Protein AF-0000000072936424 (afdb_homodimer)

Solvent-accessible surface area (backbone atoms only — not comparable to full-atom values): 20983 Å² total; per-residue (Å²): 126,86,82,61,65,76,73,77,78,79,68,42,69,94,66,52,40,66,56,62,33,69,70,41,44,49,42,52,53,48,30,51,52,38,51,32,60,72,65,64,57,92,54,43,37,31,31,37,23,37,47,32,62,63,56,39,53,28,53,69,70,30,70,90,44,53,72,49,42,42,63,31,35,32,30,66,57,66,86,73,51,78,55,93,50,39,40,82,34,54,60,92,48,37,77,76,58,61,73,90,52,44,45,62,17,48,30,34,38,38,36,63,73,57,80,47,66,69,54,49,52,27,46,42,52,28,44,63,46,28,30,23,94,88,35,44,47,38,34,51,39,49,66,86,45,43,65,57,39,29,74,68,64,52,23,44,75,49,58,26,39,57,38,47,83,77,65,75,86,66,45,30,29,26,30,51,68,86,82,84,36,58,47,68,38,74,38,84,90,96,126,86,82,60,66,75,73,76,78,78,68,41,70,93,66,51,40,68,58,64,33,68,69,41,44,50,41,52,52,49,30,51,53,39,50,32,59,73,66,64,57,92,54,42,37,30,31,38,23,37,48,31,61,62,56,40,53,27,52,70,69,29,71,88,43,52,71,49,42,41,64,30,35,32,30,67,58,66,87,73,51,77,55,94,50,39,40,83,35,53,60,92,46,36,78,75,58,61,73,91,53,44,44,62,17,48,29,33,38,39,34,62,72,57,81,48,67,70,55,47,52,26,48,43,52,28,45,62,48,29,30,24,94,87,35,44,46,38,36,51,40,49,68,87,45,42,66,58,39,29,72,70,64,52,23,44,75,48,58,26,38,57,40,48,83,77,66,76,86,66,45,30,29,28,30,52,69,86,80,82,36,60,48,67,38,73,37,83,89,98

Secondary structure (DSSP, 8-state):
---PPPP-PPP-GGGT--PPPHHHHHHHHHHHHHHHHHHT-SS-EEEEEET-HHHHHHHHT-GGGTTTEEEEEEES-GGG--STTEEE--TTSTT---GGGTT-EEEEEE--S--SHHHHHHHHHHHHHHEEEEEEEEEEEEGGGHHHHHHHH--EE-SPPPP-TT----EEEEESS---SGGGSPPTT-/---PPPP-PPP-GGGT--PPPHHHHHHHHHHHHHHHHHHT-SS-EEEEEET-HHHHHHHHT-GGGTTTEEEEEEES-GGG--STTEEE--TTSTT---GGGTT-EEEEEE--S--SHHHHHHHHHHHHHHEEEEEEEEEEEEGGGHHHHHHHH--EE-SPPPP-TT----EEEEESS---SGGGSPPTT-

Radius of gyration: 23.72 Å; Cα contacts (8 Å, |Δi|>4): 741; chains: 2; bounding box: 34×68×48 Å

InterPro domains:
  IPR002052 DNA methylase, N-6 adenine-specific, conserved site [PS00092] (108-114)
  IPR019369 Protein-lysine N-methyltransferase Efm5/EEF1AKMT1 [PTHR13200] (8-178)
  IPR041370 Methyltransferase EEF1AKMT1/ZCCHC4 [PF10237] (11-177)

Foldseek 3Di:
DPQFDFDDDDADVVLLGFAFDSVLLVVVVVVQLVVLVVVVDQAAQEEEEESHLRNVVRCVRPVVCRRHHDYAYEDQDVVSQDDPRYDDDDLVCLPPDDPVQFQPGQEYEEEDSDQDLVSVLSVLSNRNRRHHDNHAYHYDHDQVCQVVCCVSHNDHDDDDHTDRPPRDDDDDDDDDDDDDDPSVDDDPVD/DPQFDFDDDDADVVLLGFAFDSVLLVVVVVVQLVVLVVVVDQAAQEEEEESHLRNVVRCVRPVVCRRHHDYAYEDQDVVSQDDPRYDDDDLVCLPPDDPVQFQPGQEYEEEDSDQDLVSVLSVLSNRNRRHHDNHAYHYDHDPVCQVVCCVSHNDHDDDDHTDRPPRDDDDDDDDDDDDDDPSVDDDPVD

Sequence (380 aa):
MTKTKPFSVKEKAEFNQYWYSPNTIETLVGELLSIHQHKNLDEPLRVACLSTPSVYFTVAAAPELSDKLECWLFDFDTHLLQGEKCVKFDYRKPKEIAEDLQHTFDCVVIDPPFITEEVWNNYAEAAKLLVSTDGVFIGSSVRENGDLLWKLLEMTAVPFQPSIPNLVYQYDFFTNYVLEGPFRHINSEVMTKTKPFSVKEKAEFNQYWYSPNTIETLVGELLSIHQHKNLDEPLRVACLSTPSVYFTVAAAPELSDKLECWLFDFDTHLLQGEKCVKFDYRKPKEIAEDLQHTFDCVVIDPPFITEEVWNNYAEAAKLLVSTDGVFIGSSVRENGDLLWKLLEMTAVPFQPSIPNLVYQYDFFTNYVLEGPFRHINSEV

Nearest PDB structures (foldseek):
  3axs-assembly1_A  TM=5.387E-01  e=1.842E-03  Aquifex aeolicus
  7ebx-assembly1_A  TM=5.634E-01  e=7.745E-03  Bombyx mori
  3fpl-assembly1_A  TM=5.041E-01  e=1.394E-02  Clostridium beijerinckii
  3kb8-assembly1_A  TM=4.139E-01  e=2.163E-01  Bacillus anthracis str. 'Ames Ancestor'
  6tm3-assembly1_A  TM=5.321E-01  e=3.356E+00  Methylorubrum extorquens AM1

pLDDT: mean 92.01, std 9.92, range [39.38, 98.88]

Structure (mmCIF, N/CA/C/O backbone):
data_AF-0000000072936424-model_v1
#
loop_
_entity.id
_entity.type
_entity.pdbx_description
1 polymer 'N-6 adenine-specific DNA methyltransferase 2'
#
loop_
_atom_site.group_PDB
_atom_site.id
_atom_site.type_symbol
_atom_site.label_atom_id
_atom_site.label_alt_id
_atom_site.label_comp_id
_atom_site.label_asym_id
_atom_site.label_entity_id
_atom_site.label_seq_id
_atom_site.pdbx_PDB_ins_code
_atom_site.Cartn_x
_atom_site.Cartn_y
_atom_site.Cartn_z
_atom_site.occupancy
_atom_site.B_iso_or_equiv
_atom_site.auth_seq_id
_atom_site.auth_comp_id
_atom_site.auth_asym_id
_atom_site.auth_atom_id
_atom_site.pdbx_PDB_model_num
ATOM 1 N N . MET A 1 1 ? -15.164 21.812 19.547 1 39.38 1 MET A N 1
ATOM 2 C CA . MET A 1 1 ? -14.641 21.328 18.266 1 39.38 1 MET A CA 1
ATOM 3 C C . MET A 1 1 ? -15.094 22.234 17.125 1 39.38 1 MET A C 1
ATOM 5 O O . MET A 1 1 ? -16.281 22.516 16.984 1 39.38 1 MET A O 1
ATOM 9 N N . THR A 1 2 ? -14.125 23.156 16.781 1 44.69 2 THR A N 1
ATOM 10 C CA . THR A 1 2 ? -14.57 24.109 15.773 1 44.69 2 THR A CA 1
ATOM 11 C C . THR A 1 2 ? -15.031 23.391 14.516 1 44.69 2 THR A C 1
ATOM 13 O O . THR A 1 2 ? -14.328 22.516 13.992 1 44.69 2 THR A O 1
ATOM 16 N N . LYS A 1 3 ? -16.328 23.438 14.344 1 56.94 3 LYS A N 1
ATOM 17 C CA . LYS A 1 3 ? -16.984 22.859 13.18 1 56.94 3 LYS A CA 1
ATOM 18 C C . LYS A 1 3 ? -16.484 23.5 11.883 1 56.94 3 LYS A C 1
ATOM 20 O O . LYS A 1 3 ? -16.641 24.719 11.711 1 56.94 3 LYS A O 1
ATOM 25 N N . THR A 1 4 ? -15.414 23.094 11.188 1 59.69 4 THR A N 1
ATOM 26 C CA . THR A 1 4 ? -14.961 23.641 9.914 1 59.69 4 THR A CA 1
ATOM 27 C C . THR A 1 4 ? -15.867 23.188 8.773 1 59.69 4 THR A C 1
ATOM 29 O O . THR A 1 4 ? -16.516 22.141 8.875 1 59.69 4 THR A O 1
ATOM 32 N N . LYS A 1 5 ? -16.016 24.094 7.824 1 61.53 5 LYS A N 1
ATOM 33 C CA . LYS A 1 5 ? -16.812 23.719 6.648 1 61.53 5 LYS A CA 1
ATOM 34 C C . LYS A 1 5 ? -16.188 22.516 5.934 1 61.53 5 LYS A C 1
ATOM 36 O O . LYS A 1 5 ? -14.969 22.422 5.801 1 61.53 5 LYS A O 1
ATOM 41 N N . PRO A 1 6 ? -17.031 21.688 5.477 1 63.59 6 PRO A N 1
ATOM 42 C CA . PRO A 1 6 ? -16.531 20.453 4.844 1 63.59 6 PRO A CA 1
ATOM 43 C C . PRO A 1 6 ? -15.781 20.734 3.539 1 63.59 6 PRO A C 1
ATOM 45 O O . PRO A 1 6 ? -16.156 21.641 2.787 1 63.59 6 PRO A O 1
ATOM 48 N N . PHE A 1 7 ? -14.656 20.078 3.381 1 66.56 7 PHE A N 1
ATOM 49 C CA . PHE A 1 7 ? -13.867 20.078 2.152 1 66.56 7 PHE A CA 1
ATOM 50 C C . PHE A 1 7 ? -14.656 19.453 1.005 1 66.56 7 PHE A C 1
ATOM 52 O O . PHE A 1 7 ? -15.219 18.359 1.146 1 66.56 7 PHE A O 1
ATOM 59 N N . SER A 1 8 ? -14.836 20.203 -0.062 1 69.75 8 SER A N 1
ATOM 60 C CA . SER A 1 8 ? -15.797 19.75 -1.062 1 69.75 8 SER A CA 1
ATOM 61 C C . SER A 1 8 ? -15.125 19.516 -2.41 1 69.75 8 SER A C 1
ATOM 63 O O . SER A 1 8 ? -15.805 19.328 -3.422 1 69.75 8 SER A O 1
ATOM 65 N N . VAL A 1 9 ? -13.883 19.5 -2.502 1 77.5 9 VAL A N 1
ATOM 66 C CA . VAL A 1 9 ? -13.227 19.266 -3.787 1 77.5 9 VAL A CA 1
ATOM 67 C C . VAL A 1 9 ? -13.367 17.812 -4.188 1 77.5 9 VAL A C 1
ATOM 69 O O . VAL A 1 9 ? -13.141 16.906 -3.371 1 77.5 9 VAL A O 1
ATOM 72 N N . LYS A 1 10 ? -13.727 17.531 -5.438 1 81 10 LYS A N 1
ATOM 73 C CA . LYS A 1 10 ? -13.914 16.172 -5.938 1 81 10 LYS A CA 1
ATOM 74 C C . LYS A 1 10 ? -12.578 15.43 -6.02 1 81 10 LYS A C 1
ATOM 76 O O . LYS A 1 10 ? -11.578 15.992 -6.461 1 81 10 LYS A O 1
ATOM 81 N N . GLU A 1 11 ? -12.672 14.258 -5.668 1 83.19 11 GLU A N 1
ATOM 82 C CA . GLU A 1 11 ? -11.508 13.383 -5.789 1 83.19 11 GLU A CA 1
ATOM 83 C C . GLU A 1 11 ? -11.203 13.07 -7.25 1 83.19 11 GLU A C 1
ATOM 85 O O . GLU A 1 11 ? -12.109 13.008 -8.078 1 83.19 11 GLU A O 1
ATOM 90 N N . LYS A 1 12 ? -9.914 12.992 -7.598 1 78.44 12 LYS A N 1
ATOM 91 C CA . LYS A 1 12 ? -9.445 12.578 -8.922 1 78.44 12 LYS A CA 1
ATOM 92 C C . LYS A 1 12 ? -8.617 11.297 -8.836 1 78.44 12 LYS A C 1
ATOM 94 O O . LYS A 1 12 ? -7.414 11.344 -8.586 1 78.44 12 LYS A O 1
ATOM 99 N N . ALA A 1 13 ? -9.234 10.164 -9.18 1 71.12 13 ALA A N 1
ATOM 100 C CA . ALA A 1 13 ? -8.609 8.844 -9.07 1 71.12 13 ALA A CA 1
ATOM 101 C C . ALA A 1 13 ? -7.348 8.773 -9.922 1 71.12 13 ALA A C 1
ATOM 103 O O . ALA A 1 13 ? -6.379 8.102 -9.555 1 71.12 13 ALA A O 1
ATOM 104 N N . GLU A 1 14 ? -7.371 9.523 -11.055 1 70.88 14 GLU A N 1
ATOM 105 C CA . GLU A 1 14 ? -6.227 9.523 -11.961 1 70.88 14 GLU A CA 1
ATOM 106 C C . GLU A 1 14 ? -4.973 10.047 -11.266 1 70.88 14 GLU A C 1
ATOM 108 O O . GLU A 1 14 ? -3.854 9.711 -11.656 1 70.88 14 GLU A O 1
ATOM 113 N N . PHE A 1 15 ? -5.211 10.844 -10.203 1 72.12 15 PHE A N 1
ATOM 114 C CA . PHE A 1 15 ? -4.098 11.406 -9.453 1 72.12 15 PHE A CA 1
ATOM 115 C C . PHE A 1 15 ? -3.941 10.719 -8.102 1 72.12 15 PHE A C 1
ATOM 117 O O . PHE A 1 15 ? -3.221 11.211 -7.23 1 72.12 15 PHE A O 1
ATOM 124 N N . ASN A 1 16 ? -4.711 9.555 -7.957 1 73 16 ASN A N 1
ATOM 125 C CA . ASN A 1 16 ? -4.742 8.883 -6.66 1 73 16 ASN A CA 1
ATOM 126 C C . ASN A 1 16 ? -5.145 9.836 -5.543 1 73 16 ASN A C 1
ATOM 128 O O . ASN A 1 16 ? -4.504 9.875 -4.488 1 73 16 ASN A O 1
ATOM 132 N N . GLN A 1 17 ? -6.09 10.664 -5.926 1 77.62 17 GLN A N 1
ATOM 133 C CA . GLN A 1 17 ? -6.613 11.617 -4.953 1 77.62 17 GLN A CA 1
ATOM 134 C C . GLN A 1 17 ? -7.816 11.047 -4.211 1 77.62 17 GLN A C 1
ATOM 136 O O . GLN A 1 17 ? -8.844 10.75 -4.82 1 77.62 17 GLN A O 1
ATOM 141 N N . TYR A 1 18 ? -7.531 10.812 -2.9 1 83.62 18 TYR A N 1
ATOM 142 C CA . TYR A 1 18 ? -8.562 10.367 -1.972 1 83.62 18 TYR A CA 1
ATOM 143 C C . TYR A 1 18 ? -8.539 11.188 -0.689 1 83.62 18 TYR A C 1
ATOM 145 O O . TYR A 1 18 ? -7.469 11.453 -0.135 1 83.62 18 TYR A O 1
ATOM 153 N N . TRP A 1 19 ? -9.68 11.586 -0.269 1 88.75 19 TRP A N 1
ATOM 154 C CA . TRP A 1 19 ? -9.703 12.523 0.843 1 88.75 19 TRP A CA 1
ATOM 155 C C . TRP A 1 19 ? -10.008 11.812 2.156 1 88.75 19 TRP A C 1
ATOM 157 O O . TRP A 1 19 ? -10.742 10.82 2.176 1 88.75 19 TRP A O 1
ATOM 167 N N . TYR A 1 20 ? -9.5 12.461 3.148 1 93.06 20 TYR A N 1
ATOM 168 C CA . TYR A 1 20 ? -9.867 12.07 4.504 1 93.06 20 TYR A CA 1
ATOM 169 C C . TYR A 1 20 ? -11.344 12.344 4.766 1 93.06 20 TYR A C 1
ATOM 171 O O . TYR A 1 20 ? -11.938 13.234 4.152 1 93.06 20 TYR A O 1
ATOM 179 N N . SER A 1 21 ? -11.898 11.594 5.656 1 91.81 21 SER A N 1
ATOM 180 C CA . SER A 1 21 ? -13.242 11.906 6.125 1 91.81 21 SER A CA 1
ATOM 181 C C . SER A 1 21 ? -13.273 13.25 6.844 1 91.81 21 SER A C 1
ATOM 183 O O . SER A 1 21 ? -12.25 13.727 7.324 1 91.81 21 SER A O 1
ATOM 185 N N . PRO A 1 22 ? -14.5 13.836 6.969 1 92.31 22 PRO A N 1
ATOM 186 C CA . PRO A 1 22 ? -14.617 15.086 7.723 1 92.31 22 PRO A CA 1
ATOM 187 C C . PRO A 1 22 ? -14.117 14.969 9.156 1 92.31 22 PRO A C 1
ATOM 189 O O . PRO A 1 22 ? -13.414 15.859 9.648 1 92.31 22 PRO A O 1
ATOM 192 N N . ASN A 1 23 ? -14.469 13.906 9.789 1 94.31 23 ASN A N 1
ATOM 193 C CA . ASN A 1 23 ? -14.016 13.688 11.156 1 94.31 23 ASN A CA 1
ATOM 194 C C . ASN A 1 23 ? -12.492 13.602 11.227 1 94.31 23 ASN A C 1
ATOM 196 O O . ASN A 1 23 ? -11.875 14.133 12.156 1 94.31 23 ASN A O 1
ATOM 200 N N . THR A 1 24 ? -11.852 12.891 10.297 1 96.25 24 THR A N 1
ATOM 201 C CA . THR A 1 24 ? -10.398 12.781 10.258 1 96.25 24 THR A CA 1
ATOM 202 C C . THR A 1 24 ? -9.758 14.148 10.047 1 96.25 24 THR A C 1
ATOM 204 O O . THR A 1 24 ? -8.773 14.484 10.711 1 96.25 24 THR A O 1
ATOM 207 N N . ILE A 1 25 ? -10.352 14.945 9.188 1 96 25 ILE A N 1
ATOM 208 C CA . ILE A 1 25 ? -9.82 16.281 8.914 1 96 25 ILE A CA 1
ATOM 209 C C . ILE A 1 25 ? -9.914 17.141 10.18 1 96 25 ILE A C 1
ATOM 211 O O . ILE A 1 25 ? -8.945 17.797 10.562 1 96 25 ILE A O 1
ATOM 215 N N . GLU A 1 26 ? -11.031 17.094 10.773 1 94.75 26 GLU A N 1
ATOM 216 C CA . GLU A 1 26 ? -11.25 17.875 11.992 1 94.75 26 GLU A CA 1
ATOM 217 C C . GLU A 1 26 ? -10.258 17.469 13.086 1 94.75 26 GLU A C 1
ATOM 219 O O . GLU A 1 26 ? -9.734 18.328 13.797 1 94.75 26 GLU A O 1
ATOM 224 N N . THR A 1 27 ? -10.086 16.219 13.203 1 97.25 27 THR A N 1
ATOM 225 C CA . THR A 1 27 ? -9.156 15.727 14.219 1 97.25 27 THR A CA 1
ATOM 226 C C . THR A 1 27 ? -7.73 16.172 13.914 1 97.25 27 THR A C 1
ATOM 228 O O . THR A 1 27 ? -6.988 16.547 14.82 1 97.25 27 THR A O 1
ATOM 231 N N . LEU A 1 28 ? -7.344 16.078 12.672 1 97.75 28 LEU A N 1
ATOM 232 C CA . LEU A 1 28 ? -6.016 16.516 12.258 1 97.75 28 LEU A CA 1
ATOM 233 C C . LEU A 1 28 ? -5.82 18 12.539 1 97.75 28 LEU A C 1
ATOM 235 O O . LEU A 1 28 ? -4.773 18.406 13.047 1 97.75 28 LEU A O 1
ATOM 239 N N . VAL A 1 29 ? -6.797 18.828 12.234 1 97.25 29 VAL A N 1
ATOM 240 C CA . VAL A 1 29 ? -6.746 20.25 12.523 1 97.25 29 VAL A CA 1
ATOM 241 C C . VAL A 1 29 ? -6.637 20.469 14.031 1 97.25 29 VAL A C 1
ATOM 243 O O . VAL A 1 29 ? -5.852 21.297 14.492 1 97.25 29 VAL A O 1
ATOM 246 N N . GLY A 1 30 ? -7.434 19.719 14.789 1 97.62 30 GLY A N 1
ATOM 247 C CA . GLY A 1 30 ? -7.324 19.766 16.234 1 97.62 30 GLY A CA 1
ATOM 248 C C . GLY A 1 30 ? -5.93 19.453 16.734 1 97.62 30 GLY A C 1
ATOM 249 O O . GLY A 1 30 ? -5.449 20.047 17.703 1 97.62 30 GLY A O 1
ATOM 250 N N . GLU A 1 31 ? -5.277 18.5 16.125 1 98.56 31 GLU A N 1
ATOM 251 C CA . GLU A 1 31 ? -3.918 18.125 16.5 1 98.56 31 GLU A CA 1
ATOM 252 C C . GLU A 1 31 ? -2.939 19.266 16.234 1 98.56 31 GLU A C 1
ATOM 254 O O . GLU A 1 31 ? -2.047 19.531 17.031 1 98.56 31 GLU A O 1
ATOM 259 N N . LEU A 1 32 ? -3.111 19.953 15.133 1 98.44 32 LEU A N 1
ATOM 260 C CA . LEU A 1 32 ? -2.275 21.109 14.805 1 98.44 32 LEU A CA 1
ATOM 261 C C . LEU A 1 32 ? -2.449 22.219 15.836 1 98.44 32 LEU A C 1
ATOM 263 O O . LEU A 1 32 ? -1.472 22.844 16.25 1 98.44 32 LEU A O 1
ATOM 267 N N . LEU A 1 33 ? -3.66 22.438 16.219 1 97.94 33 LEU A N 1
ATOM 268 C CA . LEU A 1 33 ? -3.928 23.438 17.25 1 97.94 33 LEU A CA 1
ATOM 269 C C . LEU A 1 33 ? -3.254 23.062 18.562 1 97.94 33 LEU A C 1
ATOM 271 O O . LEU A 1 33 ? -2.746 23.922 19.266 1 97.94 33 LEU A O 1
ATOM 275 N N . SER A 1 34 ? -3.301 21.812 18.859 1 98 34 SER A N 1
ATOM 276 C CA . SER A 1 34 ? -2.623 21.328 20.062 1 98 34 SER A CA 1
ATOM 277 C C . SER A 1 34 ? -1.122 21.594 20 1 98 34 SER A C 1
ATOM 279 O O . SER A 1 34 ? -0.508 21.984 20.984 1 98 34 SER A O 1
ATOM 281 N N . ILE A 1 35 ? -0.533 21.344 18.859 1 98.06 35 ILE A N 1
ATOM 282 C CA . ILE A 1 35 ? 0.89 21.594 18.656 1 98.06 35 ILE A CA 1
ATOM 283 C C . ILE A 1 35 ? 1.182 23.078 18.875 1 98.06 35 ILE A C 1
ATOM 285 O O . ILE A 1 35 ? 2.15 23.438 19.547 1 98.06 35 ILE A O 1
ATOM 289 N N . HIS A 1 36 ? 0.351 23.938 18.281 1 97.94 36 HIS A N 1
ATOM 290 C CA . HIS A 1 36 ? 0.495 25.375 18.469 1 97.94 36 HIS A CA 1
ATOM 291 C C . HIS A 1 36 ? 0.52 25.734 19.953 1 97.94 36 HIS A C 1
ATOM 293 O O . HIS A 1 36 ? 1.363 26.531 20.391 1 97.94 36 HIS A O 1
ATOM 299 N N . GLN A 1 37 ? -0.404 25.203 20.688 1 96.5 37 GLN A N 1
ATOM 300 C CA . GLN A 1 37 ? -0.538 25.5 22.109 1 96.5 37 GLN A CA 1
ATOM 301 C C . GLN A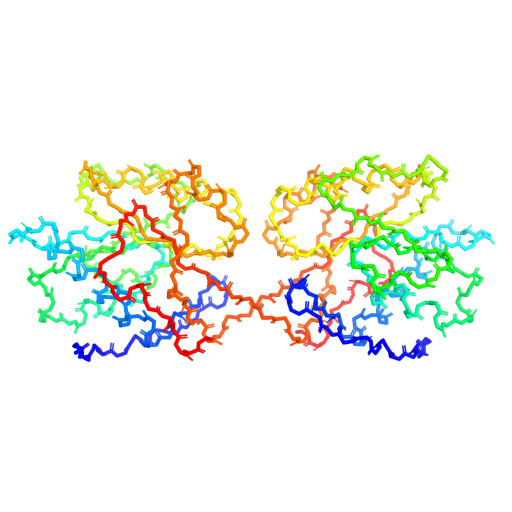 1 37 ? 0.686 25.016 22.891 1 96.5 37 GLN A C 1
ATOM 303 O O . GLN A 1 37 ? 1.222 25.75 2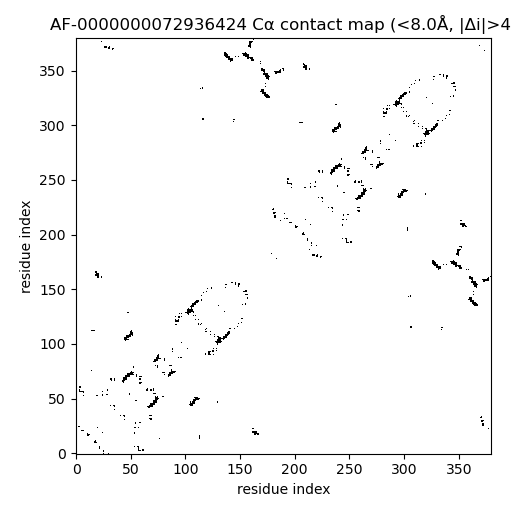3.719 1 96.5 37 GLN A O 1
ATOM 308 N N . HIS A 1 38 ? 1.092 23.859 22.562 1 95.69 38 HIS A N 1
ATOM 309 C CA . HIS A 1 38 ? 2.191 23.266 23.312 1 95.69 38 HIS A CA 1
ATOM 310 C C . HIS A 1 38 ? 3.508 23.984 23.031 1 95.69 38 HIS A C 1
ATOM 312 O O . HIS A 1 38 ? 4.379 24.062 23.891 1 95.69 38 HIS A O 1
ATOM 318 N N . LYS A 1 39 ? 3.66 24.438 21.844 1 94.75 39 LYS A N 1
ATOM 319 C CA . LYS A 1 39 ? 4.867 25.172 21.484 1 94.75 39 LYS A CA 1
ATOM 320 C C . LYS A 1 39 ? 4.824 26.594 22.031 1 94.75 39 LYS A C 1
ATOM 322 O O . LYS A 1 39 ? 5.836 27.297 22.016 1 94.75 39 LYS A O 1
ATOM 327 N N . ASN A 1 40 ? 3.736 27.016 22.562 1 93.81 40 ASN A N 1
ATOM 328 C CA . ASN A 1 40 ? 3.545 28.344 23.125 1 93.81 40 ASN A CA 1
ATOM 329 C C . ASN A 1 40 ? 3.979 29.438 22.156 1 93.81 40 ASN A C 1
ATOM 331 O O . ASN A 1 40 ? 4.797 30.297 22.5 1 93.81 40 ASN A O 1
ATOM 335 N N . LEU A 1 41 ? 3.4 29.375 20.953 1 93 41 LEU A N 1
ATOM 336 C CA . LEU A 1 41 ? 3.768 30.312 19.906 1 93 41 LEU A CA 1
ATOM 337 C C . LEU A 1 41 ? 2.941 31.594 20.016 1 93 41 LEU A C 1
ATOM 339 O O . LEU A 1 41 ? 1.747 31.547 20.312 1 93 41 LEU A O 1
ATOM 343 N N . ASP A 1 42 ? 3.541 32.688 19.766 1 94.56 42 ASP A N 1
ATOM 344 C CA . ASP A 1 42 ? 2.844 33.969 19.703 1 94.56 42 ASP A CA 1
ATOM 345 C C . ASP A 1 42 ? 2.275 34.219 18.297 1 94.56 42 ASP A C 1
ATOM 347 O O . ASP A 1 42 ? 1.346 35 18.125 1 94.56 42 ASP A O 1
ATOM 351 N N . GLU A 1 43 ? 2.85 33.531 17.375 1 96.62 43 GLU A N 1
ATOM 352 C CA . GLU A 1 43 ? 2.432 33.625 15.984 1 96.62 43 GLU A CA 1
ATOM 353 C C . GLU A 1 43 ? 1.754 32.312 15.539 1 96.62 43 GLU A C 1
ATOM 355 O O . GLU A 1 43 ? 1.822 31.312 16.234 1 96.62 43 GLU A O 1
ATOM 360 N N . PRO A 1 44 ? 1.062 32.406 14.492 1 98.19 44 PRO A N 1
ATOM 361 C CA . PRO A 1 44 ? 0.442 31.188 13.992 1 98.19 44 PRO A CA 1
ATOM 362 C C . PRO A 1 44 ? 1.46 30.078 13.727 1 98.19 44 PRO A C 1
ATOM 364 O O . PRO A 1 44 ? 2.596 30.359 13.336 1 98.19 44 PRO A O 1
ATOM 367 N N . LEU A 1 45 ? 1.035 28.859 14.039 1 98.56 45 LEU A N 1
ATOM 368 C CA . LEU A 1 45 ? 1.814 27.703 13.609 1 98.56 45 LEU A CA 1
ATOM 369 C C . LEU A 1 45 ? 1.915 27.656 12.094 1 98.56 45 LEU A C 1
ATOM 371 O O . LEU A 1 45 ? 0.896 27.609 11.398 1 98.56 45 LEU A O 1
ATOM 375 N N . ARG A 1 46 ? 3.102 27.719 11.586 1 98.56 46 ARG A N 1
ATOM 376 C CA . ARG A 1 46 ? 3.299 27.641 10.141 1 98.56 46 ARG A CA 1
ATOM 377 C C . ARG A 1 46 ? 3.381 26.188 9.672 1 98.56 46 ARG A C 1
ATOM 379 O O . ARG A 1 46 ? 4.312 25.469 10.039 1 98.56 46 ARG A O 1
ATOM 386 N N . VAL A 1 47 ? 2.373 25.766 8.828 1 98.88 47 VAL A N 1
ATOM 387 C CA . VAL A 1 47 ? 2.209 24.359 8.469 1 98.88 47 VAL A CA 1
ATOM 388 C C . VAL A 1 47 ? 2.398 24.188 6.961 1 98.88 47 VAL A C 1
ATOM 390 O O . VAL A 1 47 ? 1.729 24.844 6.168 1 98.88 47 VAL A O 1
ATOM 393 N N . ALA A 1 48 ? 3.34 23.312 6.566 1 98.88 48 ALA A N 1
ATOM 394 C CA . ALA A 1 48 ? 3.443 22.891 5.176 1 98.88 48 ALA A CA 1
ATOM 395 C C . ALA A 1 48 ? 2.615 21.641 4.926 1 98.88 48 ALA A C 1
ATOM 397 O O . ALA A 1 48 ? 2.9 20.578 5.488 1 98.88 48 ALA A O 1
ATOM 398 N N . CYS A 1 49 ? 1.601 21.734 4.113 1 98.44 49 CYS A N 1
ATOM 399 C CA . CYS A 1 49 ? 0.771 20.609 3.707 1 98.44 49 CYS A CA 1
ATOM 400 C C . CYS A 1 49 ? 1.284 20 2.41 1 98.44 49 CYS A C 1
ATOM 402 O O . CYS A 1 49 ? 0.905 20.422 1.32 1 98.44 49 CYS A O 1
ATOM 404 N N . LEU A 1 50 ? 2.055 18.922 2.535 1 98.44 50 LEU A N 1
ATOM 405 C CA . LEU A 1 50 ? 2.549 18.203 1.366 1 98.44 50 LEU A CA 1
ATOM 406 C C . LEU A 1 50 ? 1.517 17.188 0.874 1 98.44 50 LEU A C 1
ATOM 408 O O . LEU A 1 50 ? 1.291 16.156 1.517 1 98.44 50 LEU A O 1
ATOM 412 N N . SER A 1 51 ? 0.896 17.5 -0.209 1 96.38 51 SER A N 1
ATOM 413 C CA . SER A 1 51 ? -0.117 16.656 -0.823 1 96.38 51 SER A CA 1
ATOM 414 C C . SER A 1 51 ? -1.273 16.391 0.136 1 96.38 51 SER A C 1
ATOM 416 O O . SER A 1 51 ? -1.773 15.266 0.221 1 96.38 51 SER A O 1
ATOM 418 N N . THR A 1 52 ? -1.609 17.375 0.857 1 95.19 52 THR A N 1
ATOM 419 C CA . THR A 1 52 ? -2.713 17.297 1.808 1 95.19 52 THR A CA 1
ATOM 420 C C . THR A 1 52 ? -3.684 18.469 1.604 1 95.19 52 THR A C 1
ATOM 422 O O . THR A 1 52 ? -3.92 19.25 2.523 1 95.19 52 THR A O 1
ATOM 425 N N . PRO A 1 53 ? -4.301 18.484 0.505 1 94.44 53 PRO A N 1
ATOM 426 C CA . PRO A 1 53 ? -5.156 19.641 0.208 1 94.44 53 PRO A CA 1
ATOM 427 C C . PRO A 1 53 ? -6.367 19.734 1.133 1 94.44 53 PRO A C 1
ATOM 429 O O . PRO A 1 53 ? -6.855 20.828 1.415 1 94.44 53 PRO A O 1
ATOM 432 N N . SER A 1 54 ? -6.875 18.625 1.61 1 91.5 54 SER A N 1
ATOM 433 C CA . SER A 1 54 ? -8.062 18.625 2.459 1 91.5 54 SER A CA 1
ATOM 434 C C . SER A 1 54 ? -7.836 19.469 3.717 1 91.5 54 SER A C 1
ATOM 436 O O . SER A 1 54 ? -8.711 20.234 4.121 1 91.5 54 SER A O 1
ATOM 438 N N . VAL A 1 55 ? -6.676 19.375 4.277 1 93.44 55 VAL A N 1
ATOM 439 C CA . VAL A 1 55 ? -6.34 20.125 5.48 1 93.44 55 VAL A CA 1
ATOM 440 C C . VAL A 1 55 ? -6.168 21.609 5.133 1 93.44 55 VAL A C 1
ATOM 442 O O . VAL A 1 55 ? -6.711 22.484 5.812 1 93.44 55 VAL A O 1
ATOM 445 N N . TYR A 1 56 ? -5.445 21.906 4.113 1 95.06 56 TYR A N 1
ATOM 446 C CA . TYR A 1 56 ? -5.203 23.281 3.689 1 95.06 56 TYR A CA 1
ATOM 447 C C . TYR A 1 56 ? -6.52 24.016 3.463 1 95.06 56 TYR A C 1
ATOM 449 O O . TYR A 1 56 ? -6.738 25.094 4.02 1 95.06 56 TYR A O 1
ATOM 457 N N . PHE A 1 57 ? -7.395 23.422 2.727 1 92 57 PHE A N 1
ATOM 458 C CA . PHE A 1 57 ? -8.625 24.094 2.342 1 92 57 PHE A CA 1
ATOM 459 C C . PHE A 1 57 ? -9.555 24.25 3.541 1 92 57 PHE A C 1
ATOM 461 O O . PHE A 1 57 ? -10.281 25.234 3.641 1 92 57 PHE A O 1
ATOM 468 N N . THR A 1 58 ? -9.508 23.281 4.387 1 91.62 58 THR A N 1
ATOM 469 C CA . THR A 1 58 ? -10.328 23.391 5.586 1 91.62 58 THR A CA 1
ATOM 470 C C . THR A 1 58 ? -9.883 24.547 6.457 1 91.62 58 THR A C 1
ATOM 472 O O . THR A 1 58 ? -10.703 25.344 6.922 1 91.62 58 THR A O 1
ATOM 475 N N . VAL A 1 59 ? -8.625 24.75 6.645 1 93.62 59 VAL A N 1
ATOM 476 C CA . VAL A 1 59 ? -8.086 25.844 7.457 1 93.62 59 VAL A CA 1
ATOM 477 C C . VAL A 1 59 ? -8.297 27.172 6.746 1 93.62 59 VAL A C 1
ATOM 479 O O . VAL A 1 59 ? -8.664 28.172 7.371 1 93.62 59 VAL A O 1
ATOM 482 N N . ALA A 1 60 ? -8.086 27.156 5.438 1 91 60 ALA A N 1
ATOM 483 C CA . ALA A 1 60 ? -8.266 28.375 4.648 1 91 60 ALA A CA 1
ATOM 484 C C . ALA A 1 60 ? -9.711 28.875 4.707 1 91 60 ALA A C 1
ATOM 486 O O . ALA A 1 60 ? -9.969 30.078 4.664 1 91 60 ALA A O 1
ATOM 487 N N . ALA A 1 61 ? -10.586 27.984 4.867 1 89.5 61 ALA A N 1
ATOM 488 C CA . ALA A 1 61 ? -12.008 28.312 4.883 1 89.5 61 ALA A CA 1
ATOM 489 C C . ALA A 1 61 ? -12.461 28.703 6.285 1 89.5 61 ALA A C 1
ATOM 491 O O . ALA A 1 61 ? -13.617 29.094 6.484 1 89.5 61 ALA A O 1
ATOM 492 N N . ALA A 1 62 ? -11.602 28.672 7.227 1 91.38 62 ALA A N 1
ATOM 493 C CA . ALA A 1 62 ? -11.922 28.984 8.617 1 91.38 62 ALA A CA 1
ATOM 494 C C . ALA A 1 62 ? -11.109 30.172 9.125 1 91.38 62 ALA A C 1
ATOM 496 O O . ALA A 1 62 ? -10.141 30 9.867 1 91.38 62 ALA A O 1
ATOM 497 N N . PRO A 1 63 ? -11.57 31.328 8.906 1 90.19 63 PRO A N 1
ATOM 498 C CA . PRO A 1 63 ? -10.828 32.531 9.289 1 90.19 63 PRO A CA 1
ATOM 499 C C . PRO A 1 63 ? -10.562 32.594 10.797 1 90.19 63 PRO A C 1
ATOM 501 O O . PRO A 1 63 ? -9.57 33.188 11.219 1 90.19 63 PRO A O 1
ATOM 504 N N . GLU A 1 64 ? -11.398 31.984 11.555 1 92.81 64 GLU A N 1
ATOM 505 C CA . GLU A 1 64 ? -11.242 32 13 1 92.81 64 GLU A CA 1
ATOM 506 C C . GLU A 1 64 ? -9.969 31.266 13.422 1 92.81 64 GLU A C 1
ATOM 508 O O . GLU A 1 64 ? -9.5 31.422 14.555 1 92.81 64 GLU A O 1
ATOM 513 N N . LEU A 1 65 ? -9.422 30.5 12.516 1 95.12 65 LEU A N 1
ATOM 514 C CA . LEU A 1 65 ? -8.203 29.75 12.812 1 95.12 65 LEU A CA 1
ATOM 515 C C . LEU A 1 65 ? -6.965 30.516 12.359 1 95.12 65 LEU A C 1
ATOM 517 O O . LEU A 1 65 ? -5.84 30.094 12.648 1 95.12 65 LEU A O 1
ATOM 521 N N . SER 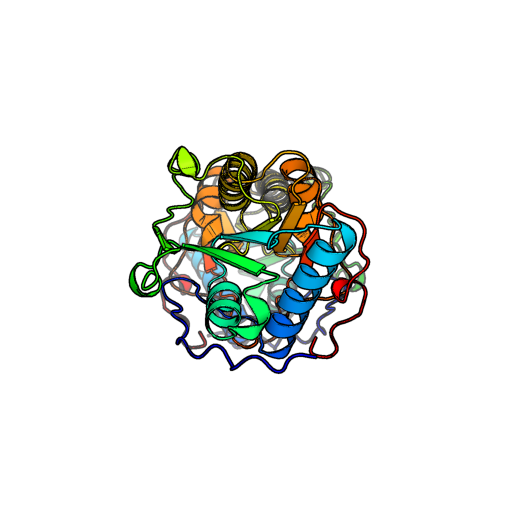A 1 66 ? -7.117 31.641 11.758 1 93.12 66 SER A N 1
ATOM 522 C CA . SER A 1 66 ? -6.031 32.344 11.07 1 93.12 66 SER A CA 1
ATOM 523 C C . SER A 1 66 ? -4.996 32.844 12.062 1 93.12 66 SER A C 1
ATOM 525 O O . SER A 1 66 ? -3.834 33.062 11.711 1 93.12 66 SER A O 1
ATOM 527 N N . ASP A 1 67 ? -5.418 33.094 13.289 1 95.81 67 ASP A N 1
ATOM 528 C CA . ASP A 1 67 ? -4.48 33.594 14.297 1 95.81 67 ASP A CA 1
ATOM 529 C C . ASP A 1 67 ? -3.686 32.438 14.914 1 95.81 67 ASP A C 1
ATOM 531 O O . ASP A 1 67 ? -2.697 32.656 15.617 1 95.81 67 ASP A O 1
ATOM 535 N N . LYS A 1 68 ? -4.031 31.266 14.578 1 97.62 68 LYS A N 1
ATOM 536 C CA . LYS A 1 68 ? -3.389 30.125 15.211 1 97.62 68 LYS A CA 1
ATOM 537 C C . LYS A 1 68 ? -2.664 29.266 14.172 1 97.62 68 LYS A C 1
ATOM 539 O O . LYS A 1 68 ? -1.656 28.625 14.484 1 97.62 68 LYS A O 1
ATOM 544 N N . LEU A 1 69 ? -3.207 29.234 13 1 98.31 69 LEU A N 1
ATOM 545 C CA . LEU A 1 69 ? -2.648 28.375 11.961 1 98.31 69 LEU A CA 1
ATOM 546 C C . LEU A 1 69 ? -2.408 29.156 10.672 1 98.31 69 LEU A C 1
ATOM 548 O O . LEU A 1 69 ? -3.25 29.969 10.266 1 98.31 69 LEU A O 1
ATOM 552 N N . GLU A 1 70 ? -1.294 28.969 10.062 1 97.94 70 GLU A N 1
ATOM 553 C CA . GLU A 1 70 ? -0.968 29.391 8.711 1 97.94 70 GLU A CA 1
ATOM 554 C C . GLU A 1 70 ? -0.514 28.219 7.852 1 97.94 70 GLU A C 1
ATOM 556 O O . GLU A 1 70 ? 0.619 27.75 7.984 1 97.94 70 GLU A O 1
ATOM 561 N N . CYS A 1 71 ? -1.374 27.828 6.914 1 97.69 71 CYS A N 1
ATOM 562 C CA . CYS A 1 71 ? -1.081 26.625 6.125 1 97.69 71 CYS A CA 1
ATOM 563 C C . CYS A 1 71 ? -0.661 27 4.707 1 97.69 71 CYS A C 1
ATOM 565 O O . CYS A 1 71 ? -1.21 27.938 4.121 1 97.69 71 CYS A O 1
ATOM 567 N N . TRP A 1 72 ? 0.34 26.312 4.227 1 98.31 72 TRP A N 1
ATOM 568 C CA . TRP A 1 72 ? 0.77 26.344 2.834 1 98.31 72 TRP A CA 1
ATOM 569 C C . TRP A 1 72 ? 0.53 25 2.158 1 98.31 72 TRP A C 1
ATOM 571 O O . TRP A 1 72 ? 0.787 23.953 2.748 1 98.31 72 TRP A O 1
ATOM 581 N N . LEU A 1 73 ? -0.015 25.031 0.924 1 97.88 73 LEU A N 1
ATOM 582 C CA . LEU A 1 73 ? -0.253 23.797 0.183 1 97.88 73 LEU A CA 1
ATOM 583 C C . LEU A 1 73 ? 0.837 23.562 -0.859 1 97.88 73 LEU A C 1
ATOM 585 O O . LEU A 1 73 ? 1.126 24.453 -1.664 1 97.88 73 LEU A O 1
ATOM 589 N N . PHE A 1 74 ? 1.478 22.438 -0.856 1 98.19 74 PHE A N 1
ATOM 590 C CA . PHE A 1 74 ? 2.387 21.938 -1.882 1 98.19 74 PHE A CA 1
ATOM 591 C C . PHE A 1 74 ? 1.776 20.75 -2.611 1 98.19 74 PHE A C 1
ATOM 593 O O . PHE A 1 74 ? 1.611 19.672 -2.027 1 98.19 74 PHE A O 1
ATOM 600 N N . ASP A 1 75 ? 1.413 20.938 -3.824 1 96.44 75 ASP A N 1
ATOM 601 C CA . ASP A 1 75 ? 0.715 19.875 -4.535 1 96.44 75 ASP A CA 1
ATOM 602 C C . ASP A 1 75 ? 1.075 19.875 -6.02 1 96.44 75 ASP A C 1
ATOM 604 O O . ASP A 1 75 ? 1.502 20.891 -6.559 1 96.44 75 ASP A O 1
ATOM 608 N N . PHE A 1 76 ? 0.967 18.688 -6.566 1 94.5 76 PHE A N 1
ATOM 609 C CA . PHE A 1 76 ? 1.273 18.531 -7.98 1 94.5 76 PHE A CA 1
ATOM 610 C C . PHE A 1 76 ? 0.12 19.031 -8.844 1 94.5 76 PHE A C 1
ATOM 612 O O . PHE A 1 76 ? 0.337 19.547 -9.938 1 94.5 76 PHE A O 1
ATOM 619 N N . ASP A 1 77 ? -1.119 18.828 -8.414 1 91.19 77 ASP A N 1
ATOM 620 C CA . ASP A 1 77 ? -2.322 19.172 -9.164 1 91.19 77 ASP A CA 1
ATOM 621 C C . ASP A 1 77 ? -2.527 20.688 -9.195 1 91.19 77 ASP A C 1
ATOM 623 O O . ASP A 1 77 ? -2.982 21.281 -8.211 1 91.19 77 ASP A O 1
ATOM 627 N N . THR A 1 78 ? -2.352 21.234 -10.273 1 90.25 78 THR A N 1
ATOM 628 C CA . THR A 1 78 ? -2.393 22.688 -10.414 1 90.25 78 THR A CA 1
ATOM 629 C C . THR A 1 78 ? -3.811 23.203 -10.203 1 90.25 78 THR A C 1
ATOM 631 O O . THR A 1 78 ? -4 24.375 -9.844 1 90.25 78 THR A O 1
ATOM 634 N N . HIS A 1 79 ? -4.805 22.391 -10.344 1 88.19 79 HIS A N 1
ATOM 635 C CA . HIS A 1 79 ? -6.184 22.812 -10.141 1 88.19 79 HIS A CA 1
ATOM 636 C C . HIS A 1 79 ? -6.457 23.109 -8.672 1 88.19 79 HIS A C 1
ATOM 638 O O . HIS A 1 79 ? -7.402 23.844 -8.352 1 88.19 79 HIS A O 1
ATOM 644 N N . LEU A 1 80 ? -5.617 22.547 -7.863 1 90.31 80 LEU A N 1
ATOM 645 C CA . LEU A 1 80 ? -5.789 22.766 -6.43 1 90.31 80 LEU A CA 1
ATOM 646 C C . LEU A 1 80 ? -5.051 24.016 -5.973 1 90.31 80 LEU A C 1
ATOM 648 O O . LEU A 1 80 ? -5.258 24.484 -4.855 1 90.31 80 LEU A O 1
ATOM 652 N N . LEU A 1 81 ? -4.227 24.516 -6.863 1 91.69 81 LEU A N 1
ATOM 653 C CA . LEU A 1 81 ? -3.338 25.609 -6.461 1 91.69 81 LEU A CA 1
ATOM 654 C C . LEU A 1 81 ? -3.967 26.953 -6.754 1 91.69 81 LEU A C 1
ATOM 656 O O . LEU A 1 81 ? -3.445 27.734 -7.562 1 91.69 81 LEU A O 1
ATOM 660 N N . GLN A 1 82 ? -4.988 27.328 -6.078 1 83.75 82 GLN A N 1
ATOM 661 C CA . GLN A 1 82 ? -5.773 28.531 -6.355 1 83.75 82 GLN A CA 1
ATOM 662 C C . GLN A 1 82 ? -5.465 29.625 -5.352 1 83.75 82 GLN A C 1
ATOM 664 O O . GLN A 1 82 ? -5.805 30.797 -5.578 1 83.75 82 GLN A O 1
ATOM 669 N N . GLY A 1 83 ? -4.785 29.469 -4.316 1 83.75 83 GLY A N 1
ATOM 670 C CA . GLY A 1 83 ? -4.555 30.469 -3.279 1 83.75 83 GLY A CA 1
ATOM 671 C C . GLY A 1 83 ? -3.145 31.031 -3.293 1 83.75 83 GLY A C 1
ATOM 672 O O . GLY A 1 83 ? -2.293 30.562 -4.051 1 83.75 83 GLY A O 1
ATOM 673 N N . GLU A 1 84 ? -2.926 32.125 -2.482 1 88.88 84 GLU A N 1
ATOM 674 C CA . GLU A 1 84 ? -1.631 32.781 -2.377 1 88.88 84 GLU A CA 1
ATOM 675 C C . GLU A 1 84 ? -0.595 31.875 -1.724 1 88.88 84 GLU A C 1
ATOM 677 O O . GLU A 1 84 ? 0.599 31.969 -2.016 1 88.88 84 GLU A O 1
ATOM 682 N N . LYS A 1 85 ? -1.028 30.984 -0.953 1 96.5 85 LYS A N 1
ATOM 683 C CA . LYS A 1 85 ? -0.111 30.109 -0.229 1 96.5 85 LYS A CA 1
ATOM 684 C C . LYS A 1 85 ? -0.167 28.688 -0.773 1 96.5 85 LYS A C 1
ATOM 686 O O . LYS A 1 85 ? -0.253 27.719 -0.005 1 96.5 85 LYS A O 1
ATOM 691 N N . CYS A 1 86 ? -0.198 28.656 -2.086 1 97.06 86 CYS A N 1
ATOM 692 C CA . CYS A 1 86 ? -0.151 27.391 -2.814 1 97.06 86 CYS A CA 1
ATOM 693 C C . CYS A 1 86 ? 1.074 27.328 -3.719 1 97.06 86 CYS A C 1
ATOM 695 O O . CYS A 1 86 ? 1.379 28.281 -4.426 1 97.06 86 CYS A O 1
ATOM 697 N N . VAL A 1 87 ? 1.78 26.219 -3.699 1 97.56 87 VAL A N 1
ATOM 698 C CA . VAL A 1 87 ? 3.02 26.031 -4.449 1 97.56 87 VAL A CA 1
ATOM 699 C C . VAL A 1 87 ? 2.947 24.734 -5.258 1 97.56 87 VAL A C 1
ATOM 701 O O . VAL A 1 87 ? 2.539 23.703 -4.738 1 97.56 87 VAL A O 1
ATOM 704 N N . LYS A 1 88 ? 3.33 24.812 -6.527 1 96.75 88 LYS A N 1
ATOM 705 C CA . LYS A 1 88 ? 3.469 23.594 -7.309 1 96.75 88 LYS A CA 1
ATOM 706 C C . LYS A 1 88 ? 4.594 22.719 -6.766 1 96.75 88 LYS A C 1
ATOM 708 O O . LYS A 1 88 ? 5.703 23.203 -6.527 1 96.75 88 LYS A O 1
ATOM 713 N N . PHE A 1 89 ? 4.301 21.469 -6.613 1 97.44 89 PHE A N 1
ATOM 714 C CA . PHE A 1 89 ? 5.242 20.531 -5.996 1 97.44 89 PHE A CA 1
ATOM 715 C C . PHE A 1 89 ? 5.234 19.203 -6.719 1 97.44 89 PHE A C 1
ATOM 717 O O . PHE A 1 89 ? 4.18 18.578 -6.867 1 97.44 89 PHE A O 1
ATOM 724 N N . ASP A 1 90 ? 6.402 18.859 -7.23 1 95.75 90 ASP A N 1
ATOM 725 C CA . ASP A 1 90 ? 6.676 17.531 -7.785 1 95.75 90 ASP A CA 1
ATOM 726 C C . ASP A 1 90 ? 7.586 16.734 -6.859 1 95.75 90 ASP A C 1
ATOM 728 O O . ASP A 1 90 ? 8.773 17.031 -6.727 1 95.75 90 ASP A O 1
ATOM 732 N N . TYR A 1 91 ? 6.977 15.641 -6.25 1 95.44 91 TYR A N 1
ATOM 733 C CA . TYR A 1 91 ? 7.742 14.914 -5.246 1 95.44 91 TYR A CA 1
ATOM 734 C C . TYR A 1 91 ? 8.984 14.281 -5.863 1 95.44 91 TYR A C 1
ATOM 736 O O . TYR A 1 91 ? 9.914 13.891 -5.145 1 95.44 91 TYR A O 1
ATOM 744 N N . ARG A 1 92 ? 9.047 14.141 -7.152 1 93.19 92 ARG A N 1
ATOM 745 C CA . ARG A 1 92 ? 10.219 13.57 -7.809 1 93.19 92 ARG A CA 1
ATOM 746 C C . ARG A 1 92 ? 11.375 14.562 -7.824 1 93.19 92 ARG A C 1
ATOM 748 O O . ARG A 1 92 ? 12.516 14.195 -8.102 1 93.19 92 ARG A O 1
ATOM 755 N N . LYS A 1 93 ? 11.078 15.781 -7.586 1 96.81 93 LYS A N 1
ATOM 756 C CA . LYS A 1 93 ? 12.062 16.859 -7.453 1 96.81 93 LYS A CA 1
ATOM 757 C C . LYS A 1 93 ? 11.977 17.516 -6.074 1 96.81 93 LYS A C 1
ATOM 759 O O . LYS A 1 93 ? 11.703 18.703 -5.969 1 96.81 93 LYS A O 1
ATOM 764 N N . PRO A 1 94 ? 12.312 16.797 -5.105 1 97.5 94 PRO A N 1
ATOM 765 C CA . PRO A 1 94 ? 12.047 17.219 -3.729 1 97.5 94 PRO A CA 1
ATOM 766 C C . PRO A 1 94 ? 12.883 18.422 -3.309 1 97.5 94 PRO A C 1
ATOM 768 O O . PRO A 1 94 ? 12.555 19.094 -2.33 1 97.5 94 PRO A O 1
ATOM 771 N N . LYS A 1 95 ? 13.906 18.797 -4.051 1 96.94 95 LYS A N 1
ATOM 772 C CA . LYS A 1 95 ? 14.805 19.875 -3.664 1 96.94 95 LYS A CA 1
ATOM 773 C C . LYS A 1 95 ? 14.398 21.188 -4.32 1 96.94 95 LYS A C 1
ATOM 775 O O . LYS A 1 95 ? 14.914 22.25 -3.969 1 96.94 95 LYS A O 1
ATOM 780 N N . GLU A 1 96 ? 13.461 21.094 -5.219 1 96.56 96 GLU A N 1
ATOM 781 C CA . GLU A 1 96 ? 13.016 22.297 -5.914 1 96.56 96 GLU A CA 1
ATOM 782 C C . GLU A 1 96 ? 11.977 23.047 -5.09 1 96.56 96 GLU A C 1
ATOM 784 O O . GLU A 1 96 ? 10.82 23.172 -5.5 1 96.56 96 GLU A O 1
ATOM 789 N N . ILE A 1 97 ? 12.383 23.547 -4.059 1 97.19 97 ILE A N 1
ATOM 790 C CA . ILE A 1 97 ? 11.594 24.375 -3.154 1 97.19 97 ILE A CA 1
ATOM 791 C C . ILE A 1 97 ? 12.195 25.781 -3.068 1 97.19 97 ILE A C 1
ATOM 793 O O . ILE A 1 97 ? 13.414 25.922 -2.926 1 97.19 97 ILE A O 1
ATOM 797 N N . ALA A 1 98 ? 11.391 26.766 -3.168 1 96.94 98 ALA A N 1
ATOM 798 C CA . ALA A 1 98 ? 11.852 28.156 -3.117 1 96.94 98 ALA A CA 1
ATOM 799 C C . ALA A 1 98 ? 12.641 28.422 -1.843 1 96.94 98 ALA A C 1
ATOM 801 O O . ALA A 1 98 ? 12.289 27.922 -0.769 1 96.94 98 ALA A O 1
ATOM 802 N N . GLU A 1 99 ? 13.672 29.203 -1.98 1 97.38 99 GLU A N 1
ATOM 803 C CA . GLU A 1 99 ? 14.586 29.453 -0.874 1 97.38 99 GLU A CA 1
ATOM 804 C C . GLU A 1 99 ? 13.867 30.109 0.299 1 97.38 99 GLU A C 1
ATOM 806 O O . GLU A 1 99 ? 14.164 29.828 1.46 1 97.38 99 GLU A O 1
ATOM 811 N N . ASP A 1 100 ? 12.977 30.969 0.006 1 97.56 100 ASP A N 1
ATOM 812 C CA . ASP A 1 100 ? 12.305 31.734 1.05 1 97.56 100 ASP A CA 1
ATOM 813 C C . ASP A 1 100 ? 11.328 30.859 1.835 1 97.56 100 ASP A C 1
ATOM 815 O O . ASP A 1 100 ? 10.859 31.25 2.904 1 97.56 100 ASP A O 1
ATOM 819 N N . LEU A 1 101 ? 11.102 29.672 1.388 1 98.25 101 LEU A N 1
ATOM 820 C CA . LEU A 1 101 ? 10.195 28.766 2.082 1 98.25 101 LEU A CA 1
ATOM 821 C C . LEU A 1 101 ? 10.977 27.688 2.828 1 98.25 101 LEU A C 1
ATOM 823 O O . LEU A 1 101 ? 10.406 26.953 3.637 1 98.25 101 LEU A O 1
ATOM 827 N N . GLN A 1 102 ? 12.219 27.578 2.588 1 98.5 102 GLN A N 1
ATOM 828 C CA . GLN A 1 102 ? 13.031 26.531 3.211 1 98.5 102 GLN A CA 1
ATOM 829 C C . GLN A 1 102 ? 13.266 26.828 4.691 1 98.5 102 GLN A C 1
ATOM 831 O O . GLN A 1 102 ? 13.516 27.984 5.062 1 98.5 102 GLN A O 1
ATOM 836 N N . HIS A 1 103 ? 13.117 25.812 5.531 1 98.44 103 HIS A N 1
ATOM 837 C CA . HIS A 1 103 ? 13.383 25.844 6.965 1 98.44 103 HIS A CA 1
ATOM 838 C C . HIS A 1 103 ? 12.523 26.891 7.664 1 98.44 103 HIS A C 1
ATOM 840 O O . HIS A 1 103 ? 12.984 27.547 8.602 1 98.44 103 HIS A O 1
ATOM 846 N N . THR A 1 104 ? 11.273 27.047 7.223 1 98.38 104 THR A N 1
ATOM 847 C CA . THR A 1 104 ? 10.445 28.094 7.797 1 98.38 104 THR A CA 1
ATOM 848 C C . THR A 1 104 ? 9.188 27.5 8.43 1 98.38 104 THR A C 1
ATOM 850 O O . THR A 1 104 ? 8.398 28.219 9.047 1 98.38 104 THR A O 1
ATOM 853 N N . PHE A 1 105 ? 8.984 26.281 8.367 1 98.81 105 PHE A N 1
ATOM 854 C CA . PHE A 1 105 ? 7.727 25.688 8.812 1 98.81 105 PHE A CA 1
ATOM 855 C C . PHE A 1 105 ? 7.906 24.984 10.148 1 98.81 105 PHE A C 1
ATOM 857 O O . PHE A 1 105 ? 8.891 24.266 10.352 1 98.81 105 PHE A O 1
ATOM 864 N N . ASP A 1 106 ? 6.926 25.156 10.992 1 98.62 106 ASP A N 1
ATOM 865 C CA . ASP A 1 106 ? 6.93 24.547 12.312 1 98.62 106 ASP A CA 1
ATOM 866 C C . ASP A 1 106 ? 6.473 23.078 12.242 1 98.62 106 ASP A C 1
ATOM 868 O O . ASP A 1 106 ? 6.805 22.281 13.117 1 98.62 106 ASP A O 1
ATOM 872 N N . CYS A 1 107 ? 5.668 22.797 11.312 1 98.81 107 CYS A N 1
ATOM 873 C CA . CYS A 1 107 ? 5.109 21.469 11.125 1 98.81 107 CYS A CA 1
ATOM 874 C C . CYS A 1 107 ? 4.945 21.156 9.641 1 98.81 107 CYS A C 1
ATOM 876 O O . CYS A 1 107 ? 4.57 22.031 8.852 1 98.81 107 CYS A O 1
ATOM 878 N N . VAL A 1 108 ? 5.297 19.922 9.273 1 98.88 108 VAL A N 1
ATOM 879 C CA . VAL A 1 108 ? 5.055 19.438 7.918 1 98.88 108 VAL A CA 1
ATOM 880 C C . VAL A 1 108 ? 4.105 18.234 7.961 1 98.88 108 VAL A C 1
ATOM 882 O O . VAL A 1 108 ? 4.375 17.25 8.648 1 98.88 108 VAL A O 1
ATOM 885 N N . VAL A 1 109 ? 2.93 18.359 7.293 1 98.88 109 VAL A N 1
ATOM 886 C CA . VAL A 1 109 ? 1.955 17.281 7.145 1 98.88 109 VAL A CA 1
ATOM 887 C C . VAL A 1 109 ? 2.135 16.609 5.789 1 98.88 109 VAL A C 1
ATOM 889 O O . VAL A 1 109 ? 2.1 17.266 4.75 1 98.88 109 VAL A O 1
ATOM 892 N N . ILE A 1 110 ? 2.283 15.297 5.789 1 98.75 110 ILE A N 1
ATOM 893 C CA . ILE A 1 110 ? 2.689 14.578 4.59 1 98.75 110 ILE A CA 1
ATOM 894 C C . ILE A 1 110 ? 1.676 13.477 4.281 1 98.75 110 ILE A C 1
ATOM 896 O O . ILE A 1 110 ? 1.439 12.594 5.109 1 98.75 110 ILE A O 1
ATOM 900 N N . ASP A 1 111 ? 1.049 13.469 3.17 1 96.88 111 ASP A N 1
ATOM 901 C CA . ASP A 1 111 ? 0.131 12.445 2.678 1 96.88 111 ASP A CA 1
ATOM 902 C C . ASP A 1 111 ? 0.392 12.133 1.205 1 96.88 111 ASP A C 1
ATOM 904 O O . ASP A 1 111 ? -0.363 12.57 0.331 1 96.88 111 ASP A O 1
ATOM 908 N N . PRO A 1 112 ? 1.361 11.336 0.927 1 95.06 112 PRO A N 1
ATOM 909 C CA . PRO A 1 112 ? 1.783 11.07 -0.451 1 95.06 112 PRO A CA 1
ATOM 910 C C . PRO A 1 112 ? 0.757 10.266 -1.238 1 95.06 112 PRO A C 1
ATOM 912 O O . PRO A 1 112 ? -0.039 9.523 -0.648 1 95.06 112 PRO A O 1
ATOM 915 N N . PRO A 1 113 ? 0.805 10.391 -2.549 1 88.5 113 PRO A N 1
ATOM 916 C CA . PRO A 1 113 ? -0.106 9.617 -3.396 1 88.5 113 PRO A CA 1
ATOM 917 C C . PRO A 1 113 ? 0.245 8.133 -3.438 1 88.5 113 PRO A C 1
ATOM 919 O O . PRO A 1 113 ? -0.577 7.312 -3.855 1 88.5 113 PRO A O 1
ATOM 922 N N . PHE A 1 114 ? 1.529 7.73 -3.012 1 84.75 114 PHE A N 1
ATOM 923 C CA . PHE A 1 114 ? 1.995 6.348 -3.01 1 84.75 114 PHE A CA 1
ATOM 924 C C . PHE A 1 114 ? 2.736 6.027 -1.718 1 84.75 114 PHE A C 1
ATOM 926 O O . PHE A 1 114 ? 3.225 6.93 -1.035 1 84.75 114 PHE A O 1
ATOM 933 N N . ILE A 1 115 ? 2.762 4.781 -1.448 1 85.94 115 ILE A N 1
ATOM 934 C CA . ILE A 1 115 ? 3.303 4.406 -0.147 1 85.94 115 ILE A CA 1
ATOM 935 C C . ILE A 1 115 ? 4.668 3.746 -0.327 1 85.94 115 ILE A C 1
ATOM 937 O O . ILE A 1 115 ? 5.234 3.203 0.625 1 85.94 115 ILE A O 1
ATOM 941 N N . THR A 1 116 ? 5.258 3.807 -1.505 1 82.94 116 THR A N 1
ATOM 942 C CA . THR A 1 116 ? 6.508 3.096 -1.755 1 82.94 116 THR A CA 1
ATOM 943 C C . THR A 1 116 ? 7.68 3.809 -1.087 1 82.94 116 THR A C 1
ATOM 945 O O . THR A 1 116 ? 7.602 5.004 -0.8 1 82.94 116 THR A O 1
ATOM 948 N N . GLU A 1 117 ? 8.781 3.104 -0.933 1 86.5 117 GLU A N 1
ATOM 949 C CA . GLU A 1 117 ? 9.984 3.643 -0.302 1 86.5 117 GLU A CA 1
ATOM 950 C C . GLU A 1 117 ? 10.547 4.816 -1.098 1 86.5 117 GLU A C 1
ATOM 952 O O . GLU A 1 117 ? 10.953 5.824 -0.519 1 86.5 117 GLU A O 1
ATOM 957 N N . GLU A 1 118 ? 10.602 4.668 -2.342 1 85.88 118 GLU A N 1
ATOM 958 C CA . GLU A 1 118 ? 11.133 5.738 -3.182 1 85.88 118 GLU A CA 1
ATOM 959 C C . GLU A 1 118 ? 10.352 7.035 -2.984 1 85.88 118 GLU A C 1
ATOM 961 O O . GLU A 1 118 ? 10.945 8.102 -2.826 1 85.88 118 GLU A O 1
ATOM 966 N N . VAL A 1 119 ? 9.07 6.902 -3.021 1 90.5 119 VAL A N 1
ATOM 967 C CA . VAL A 1 119 ? 8.211 8.07 -2.863 1 90.5 119 VAL A CA 1
ATOM 968 C C . VAL A 1 119 ? 8.43 8.688 -1.483 1 90.5 119 VAL A C 1
ATOM 970 O O . VAL A 1 119 ? 8.625 9.906 -1.363 1 90.5 119 VAL A O 1
ATOM 973 N N . TRP A 1 120 ? 8.492 7.914 -0.43 1 94.75 120 TRP A N 1
ATOM 974 C CA . TRP A 1 120 ? 8.664 8.43 0.923 1 94.75 120 TRP A CA 1
ATOM 975 C C . TRP A 1 120 ? 10.055 9.023 1.105 1 94.75 120 TRP A C 1
ATOM 977 O O . TRP A 1 120 ? 10.234 9.992 1.848 1 94.75 120 TRP A O 1
ATOM 987 N N . ASN A 1 121 ? 11.031 8.453 0.449 1 95.31 121 ASN A N 1
ATOM 988 C CA . ASN A 1 121 ? 12.344 9.086 0.475 1 95.31 121 ASN A CA 1
ATOM 989 C C . ASN A 1 121 ? 12.297 10.508 -0.064 1 95.31 121 ASN A C 1
ATOM 991 O O . ASN A 1 121 ? 12.875 11.422 0.528 1 95.31 121 ASN A O 1
ATOM 995 N N . ASN A 1 122 ? 11.641 10.664 -1.139 1 97.06 122 ASN A N 1
ATOM 996 C CA . ASN A 1 122 ? 11.539 11.977 -1.763 1 97.06 122 ASN A CA 1
ATOM 997 C C . ASN A 1 122 ? 10.734 12.945 -0.898 1 97.06 122 ASN A C 1
ATOM 999 O O . ASN A 1 122 ? 11.125 14.102 -0.734 1 97.06 122 ASN A O 1
ATOM 1003 N N . TYR A 1 123 ? 9.672 12.5 -0.361 1 98.5 123 TYR A N 1
ATOM 1004 C CA . TYR A 1 123 ? 8.875 13.352 0.51 1 98.5 123 TYR A CA 1
ATOM 1005 C C . TYR A 1 123 ? 9.648 13.719 1.77 1 98.5 123 TYR A C 1
ATOM 1007 O O . TYR A 1 123 ? 9.539 14.844 2.264 1 98.5 123 TYR A O 1
ATOM 1015 N N . ALA A 1 124 ? 10.375 12.773 2.326 1 98.62 124 ALA A N 1
ATOM 1016 C CA . ALA A 1 124 ? 11.18 13.055 3.512 1 98.62 124 ALA A CA 1
ATOM 1017 C C . ALA A 1 124 ? 12.242 14.117 3.217 1 98.62 124 ALA A C 1
ATOM 1019 O O . ALA A 1 124 ? 12.492 15 4.039 1 98.62 124 ALA A O 1
ATOM 1020 N N . GLU A 1 125 ? 12.828 13.992 2.08 1 98.56 125 GLU A N 1
ATOM 1021 C CA . GLU A 1 125 ? 13.82 14.984 1.673 1 98.56 125 GLU A CA 1
ATOM 1022 C C . GLU A 1 125 ? 13.203 16.375 1.596 1 98.56 125 GLU A C 1
ATOM 1024 O O . GLU A 1 125 ? 13.781 17.344 2.096 1 98.56 125 GLU A O 1
ATOM 1029 N N . ALA A 1 126 ? 12.078 16.516 0.972 1 98.81 126 ALA A N 1
ATOM 1030 C CA . ALA A 1 126 ? 11.383 17.797 0.881 1 98.81 126 ALA A CA 1
ATOM 1031 C C . ALA A 1 126 ? 10.992 18.312 2.266 1 98.81 126 ALA A C 1
ATOM 1033 O O . ALA A 1 126 ? 11.148 19.484 2.564 1 98.81 126 ALA A O 1
ATOM 1034 N N . ALA A 1 127 ? 10.469 17.406 3.08 1 98.88 127 ALA A N 1
ATOM 1035 C CA . ALA A 1 127 ? 10.023 17.766 4.422 1 98.88 127 ALA A CA 1
ATOM 1036 C C . ALA A 1 127 ? 11.18 18.328 5.246 1 98.88 127 ALA A C 1
ATOM 1038 O O . ALA A 1 127 ? 11.008 19.328 5.961 1 98.88 127 ALA A O 1
ATOM 1039 N N . LYS A 1 128 ? 12.312 17.703 5.156 1 98.5 128 LYS A N 1
ATOM 1040 C CA . LYS A 1 128 ? 13.492 18.141 5.891 1 98.5 128 LYS A CA 1
ATOM 1041 C C . LYS A 1 128 ? 13.961 19.516 5.406 1 98.5 128 LYS A C 1
ATOM 1043 O O . LYS A 1 128 ? 14.492 20.312 6.184 1 98.5 128 LYS A O 1
ATOM 1048 N N . LEU A 1 129 ? 13.75 19.781 4.172 1 98.56 129 LEU A N 1
ATOM 1049 C CA . LEU A 1 129 ? 14.117 21.062 3.596 1 98.56 129 LEU A CA 1
ATOM 1050 C C . LEU A 1 129 ? 13.141 22.156 4.039 1 98.56 129 LEU A C 1
ATOM 1052 O O . LEU A 1 129 ? 13.516 23.328 4.156 1 98.56 129 LEU A O 1
ATOM 1056 N N . LEU A 1 130 ? 11.938 21.812 4.34 1 98.81 130 LEU A N 1
ATOM 1057 C CA . LEU A 1 130 ? 10.891 22.781 4.676 1 98.81 130 LEU A CA 1
ATOM 1058 C C . LEU A 1 130 ? 10.898 23.078 6.168 1 98.81 130 LEU A C 1
ATOM 1060 O O . LEU A 1 130 ? 10.656 24.219 6.57 1 98.81 130 LEU A O 1
ATOM 1064 N N . VAL A 1 131 ? 11.125 22.078 6.957 1 98.69 131 VAL A N 1
ATOM 1065 C CA . VAL A 1 131 ? 10.883 22.156 8.391 1 98.69 131 VAL A CA 1
ATOM 1066 C C . VAL A 1 131 ? 11.938 23.047 9.047 1 98.69 131 VAL A C 1
ATOM 1068 O O . VAL A 1 131 ? 13.102 23.047 8.648 1 98.69 131 VAL A O 1
ATOM 1071 N N . SER A 1 132 ? 11.516 23.891 10 1 97.56 132 SER A N 1
ATOM 1072 C CA . SER A 1 132 ? 12.414 24.703 10.812 1 97.56 132 SER A CA 1
ATOM 1073 C C . SER A 1 132 ? 13.125 23.859 11.859 1 97.56 132 SER A C 1
ATOM 1075 O O . SER A 1 132 ? 12.844 22.672 12 1 97.56 132 SER A O 1
ATOM 1077 N N . THR A 1 133 ? 13.984 24.703 12.578 1 90.94 133 THR A N 1
ATOM 1078 C CA . THR A 1 133 ? 14.688 24.062 13.68 1 90.94 133 THR A CA 1
ATOM 1079 C C . THR A 1 133 ? 13.703 23.562 14.734 1 90.94 133 THR A C 1
ATOM 1081 O O . THR A 1 133 ? 12.812 24.297 15.164 1 90.94 133 THR A O 1
ATOM 1084 N N . ASP A 1 134 ? 13.508 22.375 15.086 1 92.06 134 ASP A N 1
ATOM 1085 C CA . ASP A 1 134 ? 12.664 21.75 16.094 1 92.06 134 ASP A CA 1
ATOM 1086 C C . ASP A 1 134 ? 11.273 21.453 15.531 1 92.06 134 ASP A C 1
ATOM 1088 O O . ASP A 1 134 ? 10.312 21.297 16.281 1 92.06 134 ASP A O 1
ATOM 1092 N N . GLY A 1 135 ? 11.172 21.719 14.219 1 97.19 135 GLY A N 1
ATOM 1093 C CA . GLY A 1 135 ? 9.891 21.406 13.594 1 97.19 135 GLY A CA 1
ATOM 1094 C C . GLY A 1 135 ? 9.508 19.953 13.734 1 97.19 135 GLY A C 1
ATOM 1095 O O . GLY A 1 135 ? 10.32 19.125 14.133 1 97.19 135 GLY A O 1
ATOM 1096 N N . VAL A 1 136 ? 8.211 19.703 13.492 1 98.69 136 VAL A N 1
ATOM 1097 C CA . VAL A 1 136 ? 7.691 18.359 13.703 1 98.69 136 VAL A CA 1
ATOM 1098 C C . VAL A 1 136 ? 7.012 17.859 12.43 1 98.69 136 VAL A C 1
ATOM 1100 O O . VAL A 1 136 ? 6.781 18.641 11.5 1 98.69 136 VAL A O 1
ATOM 1103 N N . PHE A 1 137 ? 6.73 16.578 12.398 1 98.88 137 PHE A N 1
ATOM 1104 C CA . PHE A 1 137 ? 6.168 15.938 11.211 1 98.88 137 PHE A CA 1
ATOM 1105 C C . PHE A 1 137 ? 4.902 15.156 11.57 1 98.88 137 PHE A C 1
ATOM 1107 O O . PHE A 1 137 ? 4.824 14.547 12.633 1 98.88 137 PHE A O 1
ATOM 1114 N N . ILE A 1 138 ? 3.916 15.203 10.719 1 98.88 138 ILE A N 1
ATOM 1115 C CA . ILE A 1 138 ? 2.771 14.305 10.664 1 98.88 138 ILE A CA 1
ATOM 1116 C C . ILE A 1 138 ? 2.707 13.625 9.297 1 98.88 138 ILE A C 1
ATOM 1118 O O . ILE A 1 138 ? 2.736 14.297 8.266 1 98.88 138 ILE A O 1
ATOM 1122 N N . GLY A 1 139 ? 2.686 12.328 9.281 1 98.75 139 GLY A N 1
ATOM 1123 C CA . GLY A 1 139 ? 2.615 11.594 8.023 1 98.75 139 GLY A CA 1
ATOM 1124 C C . GLY A 1 139 ? 1.545 10.516 8.023 1 98.75 139 GLY A C 1
ATOM 1125 O O . GLY A 1 139 ? 1.127 10.047 9.078 1 98.75 139 GLY A O 1
ATOM 1126 N N . SER A 1 140 ? 1.055 10.203 6.844 1 97.44 140 SER A N 1
ATOM 1127 C CA . SER A 1 140 ? 0.089 9.125 6.656 1 97.44 140 SER A CA 1
ATOM 1128 C C . SER A 1 140 ? 0.643 8.039 5.734 1 97.44 140 SER A C 1
ATOM 1130 O O . SER A 1 140 ? 1.116 8.336 4.637 1 97.44 140 SER A O 1
ATOM 1132 N N . SER A 1 141 ? 0.631 6.801 6.141 1 94.06 141 SER A N 1
ATOM 1133 C CA . SER A 1 141 ? 1.098 5.656 5.363 1 94.06 141 SER A CA 1
ATOM 1134 C C . SER A 1 141 ? 0.544 4.348 5.918 1 94.06 141 SER A C 1
ATOM 1136 O O . SER A 1 141 ? -0.23 4.355 6.879 1 94.06 141 SER A O 1
ATOM 1138 N N . VAL A 1 142 ? 0.845 3.275 5.285 1 87.75 142 VAL A N 1
ATOM 1139 C CA . VAL A 1 142 ? 0.473 1.953 5.777 1 87.75 142 VAL A CA 1
ATOM 1140 C C . VAL A 1 142 ? 1.339 1.587 6.984 1 87.75 142 VAL A C 1
ATOM 1142 O O . VAL A 1 142 ? 2.463 2.074 7.117 1 87.75 142 VAL A O 1
ATOM 1145 N N . ARG A 1 143 ? 0.81 0.728 7.805 1 87.25 143 ARG A N 1
ATOM 1146 C CA . ARG A 1 143 ? 1.478 0.304 9.031 1 87.25 143 ARG A CA 1
ATOM 1147 C C . ARG A 1 143 ? 2.848 -0.295 8.727 1 87.25 143 ARG A C 1
ATOM 1149 O O . ARG A 1 143 ? 3.795 -0.106 9.492 1 87.25 143 ARG A O 1
ATOM 1156 N N . GLU A 1 144 ? 3.021 -0.93 7.656 1 83.94 144 GLU A N 1
ATOM 1157 C CA . GLU A 1 144 ? 4.238 -1.641 7.273 1 83.94 144 GLU A CA 1
ATOM 1158 C C . GLU A 1 144 ? 5.395 -0.672 7.043 1 83.94 144 GLU A C 1
ATOM 1160 O O . GLU A 1 144 ? 6.559 -1.071 7.062 1 83.94 144 GLU A O 1
ATOM 1165 N N . ASN A 1 145 ? 5.059 0.537 6.848 1 90.75 145 ASN A N 1
ATOM 1166 C CA . ASN A 1 145 ? 6.098 1.536 6.609 1 90.75 145 ASN A CA 1
ATOM 1167 C C . ASN A 1 145 ? 6.641 2.104 7.914 1 90.75 145 ASN A C 1
ATOM 1169 O O . ASN A 1 145 ? 7.441 3.041 7.906 1 90.75 145 ASN A O 1
ATOM 1173 N N . GLY A 1 146 ? 6.223 1.573 9.023 1 93.94 146 GLY A N 1
ATOM 1174 C CA . GLY A 1 146 ? 6.648 2.1 10.312 1 93.94 146 GLY A CA 1
ATOM 1175 C C . GLY A 1 146 ? 8.156 2.24 10.43 1 93.94 146 GLY A C 1
ATOM 1176 O O . GLY A 1 146 ? 8.656 3.307 10.789 1 93.94 146 GLY A O 1
ATOM 1177 N N . ASP A 1 147 ? 8.906 1.211 10.141 1 93 147 ASP A N 1
ATOM 1178 C CA . ASP A 1 147 ? 10.359 1.245 10.234 1 93 147 ASP A CA 1
ATOM 1179 C C . ASP A 1 147 ? 10.953 2.275 9.273 1 93 147 ASP A C 1
ATOM 1181 O O . ASP A 1 147 ? 11.891 2.988 9.625 1 93 147 ASP A O 1
ATOM 1185 N N . LEU A 1 148 ? 10.469 2.301 8.109 1 93 148 LEU A N 1
ATOM 1186 C CA . LEU A 1 148 ? 10.922 3.26 7.105 1 93 148 LEU A CA 1
ATOM 1187 C C . LEU A 1 148 ? 10.742 4.691 7.602 1 93 148 LEU A C 1
ATOM 1189 O O . LEU A 1 148 ? 11.664 5.508 7.512 1 93 148 LEU A O 1
ATOM 1193 N N . LEU A 1 149 ? 9.586 4.957 8.141 1 97.62 149 LEU A N 1
ATOM 1194 C CA . LEU A 1 149 ? 9.258 6.312 8.562 1 97.62 149 LEU A CA 1
ATOM 1195 C C . LEU A 1 149 ? 10.07 6.711 9.789 1 97.62 149 LEU A C 1
ATOM 1197 O O . LEU A 1 149 ? 10.43 7.875 9.953 1 97.62 149 LEU A O 1
ATOM 1201 N N . TRP A 1 150 ? 10.375 5.777 10.641 1 97.88 150 TRP A N 1
ATOM 1202 C CA . TRP A 1 150 ? 11.289 6.035 11.75 1 97.88 150 TRP A CA 1
ATOM 1203 C C . TRP A 1 150 ? 12.672 6.426 11.242 1 97.88 150 TRP A C 1
ATOM 1205 O O . TRP A 1 150 ? 13.258 7.406 11.711 1 97.88 150 TRP A O 1
ATOM 1215 N N . LYS A 1 151 ? 13.141 5.68 10.312 1 97.44 151 LYS A N 1
ATOM 1216 C CA . LYS A 1 151 ? 14.461 5.934 9.758 1 97.44 151 LYS A CA 1
ATOM 1217 C C . LYS A 1 151 ? 14.516 7.293 9.055 1 97.44 151 LYS A C 1
ATOM 1219 O O . LYS A 1 151 ? 15.508 8.016 9.164 1 97.44 151 LYS A O 1
ATOM 1224 N N . LEU A 1 152 ? 13.477 7.621 8.344 1 98 152 LEU A N 1
ATOM 1225 C CA . LEU A 1 152 ? 13.477 8.812 7.508 1 98 152 LEU A CA 1
ATOM 1226 C C . LEU A 1 152 ? 13.234 10.062 8.344 1 98 152 LEU A C 1
ATOM 1228 O O . LEU A 1 152 ? 13.891 11.094 8.141 1 98 152 LEU A O 1
ATOM 1232 N N . LEU A 1 153 ? 12.281 9.992 9.312 1 98.56 153 LEU A N 1
ATOM 1233 C CA . LEU A 1 153 ? 11.812 11.211 9.969 1 98.56 153 LEU A CA 1
ATOM 1234 C C . LEU A 1 153 ? 11.562 10.969 11.453 1 98.56 153 LEU A C 1
ATOM 1236 O O . LEU A 1 153 ? 10.938 11.789 12.133 1 98.56 153 LEU A O 1
ATOM 1240 N N . GLU A 1 154 ? 11.984 9.805 11.945 1 98.19 154 GLU A N 1
ATOM 1241 C CA . GLU A 1 154 ? 11.859 9.422 13.344 1 98.19 154 GLU A CA 1
ATOM 1242 C C . GLU A 1 154 ? 10.398 9.453 13.797 1 98.19 154 GLU A C 1
ATOM 1244 O O . GLU A 1 154 ? 10.086 9.938 14.883 1 98.19 154 GLU A O 1
ATOM 1249 N N . MET A 1 155 ? 9.555 9.008 12.914 1 98.62 155 MET A N 1
ATOM 1250 C CA . MET A 1 155 ? 8.125 9.016 13.219 1 98.62 155 MET A CA 1
ATOM 1251 C C . MET A 1 155 ? 7.664 7.641 13.695 1 98.62 155 MET A C 1
ATOM 1253 O O . MET A 1 155 ? 8.203 6.617 13.266 1 98.62 155 MET A O 1
ATOM 1257 N N . THR A 1 156 ? 6.652 7.676 14.555 1 98.25 156 THR A N 1
ATOM 1258 C CA . THR A 1 156 ? 5.996 6.457 15.023 1 98.25 156 THR A CA 1
ATOM 1259 C C . THR A 1 156 ? 4.48 6.574 14.891 1 98.25 156 THR A C 1
ATOM 1261 O O . THR A 1 156 ? 3.934 7.68 14.914 1 98.25 156 THR A O 1
ATOM 1264 N N . ALA A 1 157 ? 3.82 5.438 14.758 1 97.81 157 ALA A N 1
ATOM 1265 C CA . ALA A 1 157 ? 2.371 5.414 14.57 1 97.81 157 ALA A CA 1
ATOM 1266 C C . ALA A 1 157 ? 1.654 5.941 15.812 1 97.81 157 ALA A C 1
ATOM 1268 O O . ALA A 1 157 ? 2.139 5.777 16.938 1 97.81 157 ALA A O 1
ATOM 1269 N N . VAL A 1 158 ? 0.497 6.523 15.547 1 98.38 158 VAL A N 1
ATOM 1270 C CA . VAL A 1 158 ? -0.304 7.043 16.656 1 98.38 158 VAL A CA 1
ATOM 1271 C C . VAL A 1 158 ? -1.631 6.289 16.734 1 98.38 158 VAL A C 1
ATOM 1273 O O . VAL A 1 158 ? -2.006 5.59 15.789 1 98.38 158 VAL A O 1
ATOM 1276 N N . PRO A 1 159 ? -2.369 6.43 17.812 1 96.94 159 PRO A N 1
ATOM 1277 C CA . PRO A 1 159 ? -3.607 5.668 17.984 1 96.94 159 PRO A CA 1
ATOM 1278 C C . PRO A 1 159 ? -4.695 6.07 17 1 96.94 159 PRO A C 1
ATOM 1280 O O . PRO A 1 159 ? -5.391 5.207 16.453 1 96.94 159 PRO A O 1
ATOM 1283 N N . PHE A 1 160 ? -4.883 7.293 16.734 1 97.94 160 PHE A N 1
ATOM 1284 C CA . PHE A 1 160 ? -5.918 7.746 15.805 1 97.94 160 PHE A CA 1
ATOM 1285 C C . PHE A 1 160 ? -5.562 7.371 14.367 1 97.94 160 PHE A C 1
ATOM 1287 O O . PHE A 1 160 ? -4.609 7.902 13.797 1 97.94 160 PHE A O 1
ATOM 1294 N N . GLN A 1 161 ? -6.379 6.559 13.766 1 96.12 161 GLN A N 1
ATOM 1295 C CA . GLN A 1 161 ? -6.188 6.152 12.375 1 96.12 161 GLN A CA 1
ATOM 1296 C C . GLN A 1 161 ? -7.098 6.945 11.445 1 96.12 161 GLN A C 1
ATOM 1298 O O . GLN A 1 161 ? -8.258 7.199 11.766 1 96.12 161 GLN A O 1
ATOM 1303 N N . PRO A 1 162 ? -6.531 7.316 10.328 1 96.25 162 PRO A N 1
ATOM 1304 C CA . PRO A 1 162 ? -7.387 8.07 9.406 1 96.25 162 PRO A CA 1
ATOM 1305 C C . PRO A 1 162 ? -8.43 7.188 8.719 1 96.25 162 PRO A C 1
ATOM 1307 O O . PRO A 1 162 ? -8.164 6.016 8.445 1 96.25 162 PRO A O 1
ATOM 1310 N N . SER A 1 163 ? -9.547 7.758 8.555 1 92.12 163 SER A N 1
ATOM 1311 C CA . SER A 1 163 ? -10.57 7.207 7.676 1 92.12 163 SER A CA 1
ATOM 1312 C C . SER A 1 163 ? -10.523 7.855 6.297 1 92.12 163 SER A C 1
ATOM 1314 O O . SER A 1 163 ? -10.586 9.078 6.176 1 92.12 163 SER A O 1
ATOM 1316 N N . ILE A 1 164 ? -10.281 7.066 5.27 1 88.69 164 ILE A N 1
ATOM 1317 C CA . ILE A 1 164 ? -10.312 7.473 3.869 1 88.69 164 ILE A CA 1
ATOM 1318 C C . ILE A 1 164 ? -11.398 6.703 3.129 1 88.69 164 ILE A C 1
ATOM 1320 O O . ILE A 1 164 ? -11.117 5.707 2.459 1 88.69 164 ILE A O 1
ATOM 1324 N N . PRO A 1 165 ? -12.57 7.23 3.17 1 81.62 165 PRO A N 1
ATOM 1325 C CA . PRO A 1 165 ? -13.766 6.438 2.869 1 81.62 165 PRO A CA 1
ATOM 1326 C C . PRO A 1 165 ? -13.75 5.852 1.459 1 81.62 165 PRO A C 1
ATOM 1328 O O . PRO A 1 165 ? -14.266 4.754 1.235 1 81.62 165 PRO A O 1
ATOM 1331 N N . ASN A 1 166 ? -13.203 6.488 0.526 1 77.38 166 ASN A N 1
ATOM 1332 C CA . ASN A 1 166 ? -13.32 6.066 -0.866 1 77.38 166 ASN A CA 1
ATOM 1333 C C . ASN A 1 166 ? -12.016 5.457 -1.375 1 77.38 166 ASN A C 1
ATOM 1335 O O . ASN A 1 166 ? -11.844 5.262 -2.58 1 77.38 166 ASN A O 1
ATOM 1339 N N . LEU A 1 167 ? -11.133 5.25 -0.461 1 76.69 167 LEU A N 1
ATOM 1340 C CA . LEU A 1 167 ? -9.844 4.719 -0.885 1 76.69 167 LEU A CA 1
ATOM 1341 C C . LEU A 1 167 ? -9.992 3.309 -1.443 1 76.69 167 LEU A C 1
ATOM 1343 O O . LEU A 1 167 ? -10.547 2.43 -0.78 1 76.69 167 LEU A O 1
ATOM 1347 N N . VAL A 1 168 ? -9.703 3.141 -2.744 1 66 168 VAL A N 1
ATOM 1348 C CA . VAL A 1 168 ? -9.688 1.837 -3.398 1 66 168 VAL A CA 1
ATOM 1349 C C . VAL A 1 168 ? -8.258 1.435 -3.723 1 66 168 VAL A C 1
ATOM 1351 O O . VAL A 1 168 ? -7.488 2.229 -4.273 1 66 168 VAL A O 1
ATOM 1354 N N . TYR A 1 169 ? -7.785 0.373 -3.137 1 71.88 169 TYR A N 1
ATOM 1355 C CA . TYR A 1 169 ? -6.496 -0.146 -3.574 1 71.88 169 TYR A CA 1
ATOM 1356 C C . TYR A 1 169 ? -6.676 -1.242 -4.617 1 71.88 169 TYR A C 1
ATOM 1358 O O . TYR A 1 169 ? -7.395 -2.217 -4.387 1 71.88 169 TYR A O 1
ATOM 1366 N N . GLN A 1 170 ? -6.25 -0.896 -5.797 1 81.25 170 GLN A N 1
ATOM 1367 C CA . GLN A 1 170 ? -6.281 -1.888 -6.867 1 81.25 170 GLN A CA 1
ATOM 1368 C C . GLN A 1 170 ? -4.91 -2.531 -7.062 1 81.25 170 GLN A C 1
ATOM 1370 O O . GLN A 1 170 ? -3.906 -1.832 -7.215 1 81.25 170 GLN A O 1
ATOM 1375 N N . TYR A 1 171 ? -4.902 -3.793 -6.992 1 91.44 171 TYR A N 1
ATOM 1376 C CA . TYR A 1 171 ? -3.688 -4.562 -7.246 1 91.44 171 TYR A CA 1
ATOM 1377 C C . TYR A 1 171 ? -3.568 -4.918 -8.727 1 91.44 171 TYR A C 1
ATOM 1379 O O . TYR A 1 171 ? -4.555 -4.875 -9.461 1 91.44 171 TYR A O 1
ATOM 1387 N N . ASP A 1 172 ? -2.336 -5.121 -9.109 1 95.31 172 ASP A N 1
ATOM 1388 C CA . ASP A 1 172 ? -2.027 -5.688 -10.422 1 95.31 172 ASP A CA 1
ATOM 1389 C C . ASP A 1 172 ? -1.364 -7.055 -10.289 1 95.31 172 ASP A C 1
ATOM 1391 O O . ASP A 1 172 ? -0.756 -7.359 -9.258 1 95.31 172 ASP A O 1
ATOM 1395 N N . PHE A 1 173 ? -1.55 -7.891 -11.336 1 98.25 173 PHE A N 1
ATOM 1396 C CA . PHE A 1 173 ? -0.658 -9.031 -11.539 1 98.25 173 PHE A CA 1
ATOM 1397 C C . PHE A 1 173 ? 0.55 -8.625 -12.375 1 98.25 173 PHE A C 1
ATOM 1399 O O . PHE A 1 173 ? 0.442 -7.773 -13.258 1 98.25 173 PHE A O 1
ATOM 1406 N N . PHE A 1 174 ? 1.68 -9.195 -12.062 1 98.62 174 PHE A N 1
ATOM 1407 C CA . PHE A 1 174 ? 2.939 -9.016 -12.773 1 98.62 174 PHE A CA 1
ATOM 1408 C C . PHE A 1 174 ? 3.518 -10.359 -13.195 1 98.62 174 PHE A C 1
ATOM 1410 O O . PHE A 1 174 ? 3.447 -11.336 -12.445 1 98.62 174 PHE A O 1
ATOM 1417 N N . THR A 1 175 ? 4.074 -10.438 -14.398 1 98.81 175 THR A N 1
ATOM 1418 C CA . THR A 1 175 ? 4.727 -11.664 -14.859 1 98.81 175 THR A CA 1
ATOM 1419 C C . THR A 1 175 ? 6.039 -11.344 -15.57 1 98.81 175 THR A C 1
ATOM 1421 O O . THR A 1 175 ? 6.301 -10.188 -15.906 1 98.81 175 THR A O 1
ATOM 1424 N N . ASN A 1 176 ? 6.93 -12.383 -15.766 1 98.62 176 ASN A N 1
ATOM 1425 C CA . ASN A 1 176 ? 8.195 -12.203 -16.469 1 98.62 176 ASN A CA 1
ATOM 1426 C C . ASN A 1 176 ? 8.195 -12.922 -17.812 1 98.62 176 ASN A C 1
ATOM 1428 O O . ASN A 1 176 ? 9.258 -13.266 -18.344 1 98.62 176 ASN A O 1
ATOM 1432 N N . TYR A 1 177 ? 7.098 -13.25 -18.344 1 98.12 177 TYR A N 1
ATOM 1433 C CA . TYR A 1 177 ? 6.977 -13.992 -19.594 1 98.12 177 TYR A CA 1
ATOM 1434 C C . TYR A 1 177 ? 5.945 -13.352 -20.516 1 98.12 177 TYR A C 1
ATOM 1436 O O . TYR A 1 177 ? 5.164 -12.492 -20.078 1 98.12 177 TYR A O 1
ATOM 1444 N N . VAL A 1 178 ? 5.914 -13.766 -21.766 1 95.06 178 VAL A N 1
ATOM 1445 C CA . VAL A 1 178 ? 4.957 -13.273 -22.75 1 95.06 178 VAL A CA 1
ATOM 1446 C C . VAL A 1 178 ? 3.592 -13.914 -22.5 1 95.06 178 VAL A C 1
ATOM 1448 O O . VAL A 1 178 ? 3.49 -15.133 -22.344 1 95.06 178 VAL A O 1
ATOM 1451 N N . LEU A 1 179 ? 2.574 -13.055 -22.516 1 95.06 179 LEU A N 1
ATOM 1452 C CA . LEU A 1 179 ? 1.23 -13.531 -22.203 1 95.06 179 LEU A CA 1
ATOM 1453 C C . LEU A 1 179 ? 0.598 -14.234 -23.391 1 95.06 179 LEU A C 1
ATOM 1455 O O . LEU A 1 179 ? 0.568 -13.68 -24.5 1 95.06 179 LEU A O 1
ATOM 1459 N N . GLU A 1 180 ? 0.155 -15.406 -23.141 1 94.12 180 GLU A N 1
ATOM 1460 C CA . GLU A 1 180 ? -0.612 -16.141 -24.141 1 94.12 180 GLU A CA 1
ATOM 1461 C C . GLU A 1 180 ? -1.915 -16.672 -23.562 1 94.12 180 GLU A C 1
ATOM 1463 O O . GLU A 1 180 ? -2.736 -17.25 -24.266 1 94.12 180 GLU A O 1
ATOM 1468 N N . GLY A 1 181 ? -2.059 -16.438 -22.312 1 96.75 181 GLY A N 1
ATOM 1469 C CA . GLY A 1 181 ? -3.207 -16.969 -21.594 1 96.75 181 GLY A CA 1
ATOM 1470 C C . GLY A 1 181 ? -4.18 -15.883 -21.156 1 96.75 181 GLY A C 1
ATOM 1471 O O . GLY A 1 181 ? -4.215 -14.797 -21.75 1 96.75 181 GLY A O 1
ATOM 1472 N N . PRO A 1 182 ? -5.055 -16.172 -20.234 1 97.75 182 PRO A N 1
ATOM 1473 C CA . PRO A 1 182 ? -6.172 -15.32 -19.828 1 97.75 182 PRO A CA 1
ATOM 1474 C C . PRO A 1 182 ? -5.719 -13.992 -19.219 1 97.75 182 PRO A C 1
ATOM 1476 O O . PRO A 1 182 ? -6.492 -13.039 -19.172 1 97.75 182 PRO A O 1
ATOM 1479 N N . PHE A 1 183 ? -4.512 -13.922 -18.797 1 98 183 PHE A N 1
ATOM 1480 C CA . PHE A 1 183 ? -4.023 -12.695 -18.188 1 98 183 PHE A CA 1
ATOM 1481 C C . PHE A 1 183 ? -4 -11.562 -19.203 1 98 183 PHE A C 1
ATOM 1483 O O . PHE A 1 183 ? -3.859 -10.391 -18.828 1 98 183 PHE A O 1
ATOM 1490 N N . ARG A 1 184 ? -4.152 -11.852 -20.484 1 97.31 184 ARG A N 1
ATOM 1491 C CA . ARG A 1 184 ? -4.133 -10.844 -21.531 1 97.31 184 ARG A CA 1
ATOM 1492 C C . ARG A 1 184 ? -5.43 -10.039 -21.547 1 97.31 184 ARG A C 1
ATOM 1494 O O . ARG A 1 184 ? -5.516 -9 -22.203 1 97.31 184 ARG A O 1
ATOM 1501 N N . HIS A 1 185 ? -6.426 -10.484 -20.859 1 96.5 185 HIS A N 1
ATOM 1502 C CA . HIS A 1 185 ? -7.742 -9.859 -20.906 1 96.5 185 HIS A CA 1
ATOM 1503 C C . HIS A 1 185 ? -7.996 -9.008 -19.672 1 96.5 185 HIS A C 1
ATOM 1505 O O . HIS A 1 185 ? -7.441 -9.281 -18.609 1 96.5 185 HIS A O 1
ATOM 1511 N N . ILE A 1 186 ? -8.883 -8.078 -19.875 1 95.19 186 ILE A N 1
ATOM 1512 C CA . ILE A 1 186 ? -9.273 -7.219 -18.75 1 95.19 186 ILE A CA 1
ATOM 1513 C C . ILE A 1 186 ? -10.234 -7.973 -17.828 1 95.19 186 ILE A C 1
ATOM 1515 O O . ILE A 1 186 ? -11.125 -8.68 -18.297 1 95.19 186 ILE A O 1
ATOM 1519 N N . ASN A 1 187 ? -10.039 -7.848 -16.547 1 94.44 187 ASN A N 1
ATOM 1520 C CA . ASN A 1 187 ? -10.969 -8.391 -15.562 1 94.44 187 ASN A CA 1
ATOM 1521 C C . ASN A 1 187 ? -12.211 -7.516 -15.422 1 94.44 187 ASN A C 1
ATOM 1523 O O . ASN A 1 187 ? -12.125 -6.383 -14.945 1 94.44 187 ASN A O 1
ATOM 1527 N N . SER A 1 188 ? -13.328 -7.973 -15.656 1 91.25 188 SER A N 1
ATOM 1528 C CA . SER A 1 188 ? -14.562 -7.199 -15.641 1 91.25 188 SER A CA 1
ATOM 1529 C C . SER A 1 188 ? -15.008 -6.895 -14.219 1 91.25 188 SER A C 1
ATOM 1531 O O . SER A 1 188 ? -15.852 -6.02 -14 1 91.25 188 SER A O 1
ATOM 1533 N N . GLU A 1 189 ? -14.5 -7.629 -13.258 1 88.88 189 GLU A N 1
ATOM 1534 C CA . GLU A 1 189 ? -14.867 -7.406 -11.859 1 88.88 189 GLU A CA 1
ATOM 1535 C C . GLU A 1 189 ? -14.32 -6.078 -11.352 1 88.88 189 GLU A C 1
ATOM 1537 O O . GLU A 1 189 ? -14.742 -5.582 -10.305 1 88.88 189 GLU A O 1
ATOM 1542 N N . VAL A 1 190 ? -13.289 -5.699 -12.055 1 83.31 190 VAL A N 1
ATOM 1543 C CA . VAL A 1 190 ? -12.555 -4.551 -11.531 1 83.31 190 VAL A CA 1
ATOM 1544 C C . VAL A 1 190 ? -12.75 -3.35 -12.453 1 83.31 190 VAL A C 1
ATOM 1546 O O . VAL A 1 190 ? -12.844 -3.508 -13.672 1 83.31 190 VAL A O 1
ATOM 1549 N N . MET B 1 1 ? -14.172 -23.578 -19.203 1 39.59 1 MET B N 1
ATOM 1550 C CA . MET B 1 1 ? -13.602 -23.078 -17.969 1 39.59 1 MET B CA 1
ATOM 1551 C C . MET B 1 1 ? -13.914 -24.016 -16.797 1 39.59 1 MET B C 1
ATOM 1553 O O . MET B 1 1 ? -15.07 -24.375 -16.594 1 39.59 1 MET B O 1
ATOM 1557 N N . TH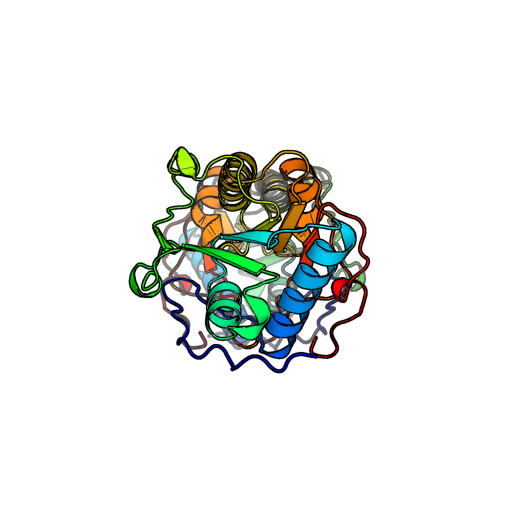R B 1 2 ? -12.883 -24.844 -16.531 1 44.16 2 THR B N 1
ATOM 1558 C CA . THR B 1 2 ? -13.188 -25.844 -15.5 1 44.16 2 THR B CA 1
ATOM 1559 C C . THR B 1 2 ? -13.633 -25.156 -14.211 1 44.16 2 THR B C 1
ATOM 1561 O O . THR B 1 2 ? -12.969 -24.234 -13.727 1 44.16 2 THR B O 1
ATOM 1564 N N . LYS B 1 3 ? -14.922 -25.297 -13.969 1 57.53 3 LYS B N 1
ATOM 1565 C CA . LYS B 1 3 ? -15.555 -24.766 -12.766 1 57.53 3 LYS B CA 1
ATOM 1566 C C . LYS B 1 3 ? -14.945 -25.375 -11.508 1 57.53 3 LYS B C 1
ATOM 1568 O O . LYS B 1 3 ? -15 -26.594 -11.32 1 57.53 3 LYS B O 1
ATOM 1573 N N . THR B 1 4 ? -13.836 -24.875 -10.836 1 58.81 4 THR B N 1
ATOM 1574 C CA . THR B 1 4 ? -13.273 -25.391 -9.594 1 58.81 4 THR B CA 1
ATOM 1575 C C . THR B 1 4 ? -14.148 -25 -8.406 1 58.81 4 THR B C 1
ATOM 1577 O O . THR B 1 4 ? -14.883 -24.016 -8.461 1 58.81 4 THR B O 1
ATOM 1580 N N . LYS B 1 5 ? -14.164 -25.938 -7.449 1 60.69 5 LYS B N 1
ATOM 1581 C CA . LYS B 1 5 ? -14.906 -25.625 -6.227 1 60.69 5 LYS B CA 1
ATOM 1582 C C . LYS B 1 5 ? -14.344 -24.391 -5.543 1 60.69 5 LYS B C 1
ATOM 1584 O O . LYS B 1 5 ? -13.133 -24.203 -5.469 1 60.69 5 LYS B O 1
ATOM 1589 N N . PRO B 1 6 ? -15.219 -23.594 -5.043 1 63.16 6 PRO B N 1
ATOM 1590 C CA . PRO B 1 6 ? -14.781 -22.344 -4.438 1 63.16 6 PRO B CA 1
ATOM 1591 C C . PRO B 1 6 ? -13.953 -22.547 -3.168 1 63.16 6 PRO B C 1
ATOM 1593 O O . PRO B 1 6 ? -14.227 -23.469 -2.396 1 63.16 6 PRO B O 1
ATOM 1596 N N . PHE B 1 7 ? -12.875 -21.781 -3.049 1 66.06 7 PHE B N 1
ATOM 1597 C CA . PHE B 1 7 ? -12.039 -21.719 -1.859 1 66.06 7 PHE B CA 1
ATOM 1598 C C . PHE B 1 7 ? -12.82 -21.172 -0.674 1 66.06 7 PHE B C 1
ATOM 1600 O O . PHE B 1 7 ? -13.477 -20.125 -0.783 1 66.06 7 PHE B O 1
ATOM 1607 N N . SER B 1 8 ? -12.883 -21.938 0.392 1 69.19 8 SER B N 1
ATOM 1608 C CA . SER B 1 8 ? -13.828 -21.578 1.438 1 69.19 8 SER B CA 1
ATOM 1609 C C . SER B 1 8 ? -13.117 -21.266 2.75 1 69.19 8 SER B C 1
ATOM 1611 O O . SER B 1 8 ? -13.75 -21.141 3.795 1 69.19 8 SER B O 1
ATOM 1613 N N . VAL B 1 9 ? -11.875 -21.156 2.775 1 77.38 9 VAL B N 1
ATOM 1614 C CA . VAL B 1 9 ? -11.18 -20.875 4.027 1 77.38 9 VAL B CA 1
ATOM 1615 C C . VAL B 1 9 ? -11.43 -19.422 4.43 1 77.38 9 VAL B C 1
ATOM 1617 O O . VAL B 1 9 ? -11.336 -18.516 3.602 1 77.38 9 VAL B O 1
ATOM 1620 N N . LYS B 1 10 ? -11.742 -19.172 5.703 1 81.06 10 LYS B N 1
ATOM 1621 C CA . LYS B 1 10 ? -12.016 -17.828 6.207 1 81.06 10 LYS B CA 1
ATOM 1622 C C . LYS B 1 10 ? -10.758 -16.969 6.219 1 81.06 10 LYS B C 1
ATOM 1624 O O . LYS B 1 10 ? -9.688 -17.438 6.609 1 81.06 10 LYS B O 1
ATOM 1629 N N . GLU B 1 11 ? -10.984 -15.812 5.859 1 82.88 11 GLU B N 1
ATOM 1630 C CA . GLU B 1 11 ? -9.898 -14.836 5.914 1 82.88 11 GLU B CA 1
ATOM 1631 C C . GLU B 1 11 ? -9.539 -14.492 7.359 1 82.88 11 GLU B C 1
ATOM 1633 O O . GLU B 1 11 ? -10.398 -14.523 8.242 1 82.88 11 GLU B O 1
ATOM 1638 N N . LYS B 1 12 ? -8.258 -14.266 7.633 1 78.31 12 LYS B N 1
ATOM 1639 C CA . LYS B 1 12 ? -7.762 -13.805 8.93 1 78.31 12 LYS B CA 1
ATOM 1640 C C . LYS B 1 12 ? -7.062 -12.453 8.797 1 78.31 12 LYS B C 1
ATOM 1642 O O . LYS B 1 12 ? -5.875 -12.391 8.477 1 78.31 12 LYS B O 1
ATOM 1647 N N . ALA B 1 13 ? -7.754 -11.383 9.18 1 71.5 13 ALA B N 1
ATOM 1648 C CA . ALA B 1 13 ? -7.254 -10.023 9.039 1 71.5 13 ALA B CA 1
ATOM 1649 C C . ALA B 1 13 ? -5.961 -9.828 9.828 1 71.5 13 ALA B C 1
ATOM 1651 O O . ALA B 1 13 ? -5.082 -9.07 9.406 1 71.5 13 ALA B O 1
ATOM 1652 N N . GLU B 1 14 ? -5.855 -10.578 10.953 1 70.94 14 GLU B N 1
ATOM 1653 C CA . GLU B 1 14 ? -4.672 -10.469 11.797 1 70.94 14 GLU B CA 1
ATOM 1654 C C . GLU B 1 14 ? -3.41 -10.867 11.039 1 70.94 14 GLU B C 1
ATOM 1656 O O . GLU B 1 14 ? -2.309 -10.43 11.375 1 70.94 14 GLU B O 1
ATOM 1661 N N . PHE B 1 15 ? -3.635 -11.68 9.992 1 72.62 15 PHE B N 1
ATOM 1662 C CA . PHE B 1 15 ? -2.51 -12.148 9.188 1 72.62 15 PHE B CA 1
ATOM 1663 C C . PHE B 1 15 ? -2.494 -11.453 7.828 1 72.62 15 PHE B C 1
ATOM 1665 O O . PHE B 1 15 ? -1.774 -11.875 6.918 1 72.62 15 PHE B O 1
ATOM 1672 N N . ASN B 1 16 ? -3.377 -10.383 7.711 1 73.31 16 ASN B N 1
ATOM 1673 C CA . ASN B 1 16 ? -3.541 -9.727 6.418 1 73.31 16 ASN B CA 1
ATOM 1674 C C . ASN B 1 16 ? -3.906 -10.727 5.324 1 73.31 16 ASN B C 1
ATOM 1676 O O . ASN B 1 16 ? -3.307 -10.719 4.246 1 73.31 16 ASN B O 1
ATOM 1680 N N . GLN B 1 17 ? -4.75 -11.633 5.75 1 77.62 17 GLN B N 1
ATOM 1681 C CA . GLN B 1 17 ? -5.23 -12.641 4.809 1 77.62 17 GLN B CA 1
ATOM 1682 C C . GLN B 1 17 ? -6.523 -12.188 4.133 1 77.62 17 GLN B C 1
ATOM 1684 O O . GLN B 1 17 ? -7.547 -12.008 4.793 1 77.62 17 GLN B O 1
ATOM 1689 N N . TYR B 1 18 ? -6.316 -11.93 2.809 1 83.75 18 TYR B N 1
ATOM 1690 C CA . TYR B 1 18 ? -7.434 -11.578 1.938 1 83.75 18 TYR B CA 1
ATOM 1691 C C . TYR B 1 18 ? -7.402 -12.406 0.656 1 83.75 18 TYR B C 1
ATOM 1693 O O . TYR B 1 18 ? -6.34 -12.586 0.052 1 83.75 18 TYR B O 1
ATOM 1701 N N . TRP B 1 19 ? -8.523 -12.898 0.292 1 88.62 19 TRP B N 1
ATOM 1702 C CA . TRP B 1 19 ? -8.523 -13.844 -0.821 1 88.62 19 TRP B CA 1
ATOM 1703 C C . TRP B 1 19 ? -8.961 -13.156 -2.113 1 88.62 19 TRP B C 1
ATOM 1705 O O . TRP B 1 19 ? -9.781 -12.242 -2.092 1 88.62 19 TRP B O 1
ATOM 1715 N N . TYR B 1 20 ? -8.453 -13.75 -3.137 1 93 20 TYR B N 1
ATOM 1716 C CA . TYR B 1 20 ? -8.93 -13.391 -4.469 1 93 20 TYR B CA 1
ATOM 1717 C C . TYR B 1 20 ? -10.383 -13.805 -4.652 1 93 20 TYR B C 1
ATOM 1719 O O . TYR B 1 20 ? -10.859 -14.742 -4.012 1 93 20 TYR B O 1
ATOM 1727 N N . SER B 1 21 ? -11.047 -13.102 -5.516 1 91.81 21 SER B N 1
ATOM 1728 C CA . SER B 1 21 ? -12.383 -13.539 -5.906 1 91.81 21 SER B CA 1
ATOM 1729 C C . SER B 1 21 ? -12.336 -14.883 -6.625 1 91.81 21 SER B C 1
ATOM 1731 O O . SER B 1 21 ? -11.297 -15.266 -7.168 1 91.81 21 SER B O 1
ATOM 1733 N N . PRO B 1 22 ? -13.508 -15.578 -6.684 1 92.25 22 PRO B N 1
ATOM 1734 C CA . PRO B 1 22 ? -13.555 -16.844 -7.426 1 92.25 22 PRO B CA 1
ATOM 1735 C C . PRO B 1 22 ? -13.141 -16.672 -8.891 1 92.25 22 PRO B C 1
ATOM 1737 O O . PRO B 1 22 ? -12.391 -17.5 -9.414 1 92.25 22 PRO B O 1
ATOM 1740 N N . ASN B 1 23 ? -13.633 -15.656 -9.5 1 94.31 23 ASN B N 1
ATOM 1741 C CA . ASN B 1 23 ? -13.273 -15.406 -10.891 1 94.31 23 ASN B CA 1
ATOM 1742 C C . ASN B 1 23 ? -11.766 -15.18 -11.047 1 94.31 23 ASN B C 1
ATOM 1744 O O . ASN B 1 23 ? -11.164 -15.648 -12.008 1 94.31 23 ASN B O 1
ATOM 1748 N N . THR B 1 24 ? -11.148 -14.414 -10.148 1 96.25 24 THR B N 1
ATOM 1749 C CA . THR B 1 24 ? -9.711 -14.164 -10.188 1 96.25 24 THR B CA 1
ATOM 1750 C C . THR B 1 24 ? -8.938 -15.469 -10.016 1 96.25 24 THR B C 1
ATOM 1752 O O . THR B 1 24 ? -7.965 -15.719 -10.734 1 96.25 24 THR B O 1
ATOM 1755 N N . ILE B 1 25 ? -9.406 -16.312 -9.133 1 96 25 ILE B N 1
ATOM 1756 C CA . ILE B 1 25 ? -8.742 -17.578 -8.891 1 96 25 ILE B CA 1
ATOM 1757 C C . ILE B 1 25 ? -8.828 -18.453 -10.148 1 96 25 ILE B C 1
ATOM 1759 O O . ILE B 1 25 ? -7.828 -19.016 -10.586 1 96 25 ILE B O 1
ATOM 1763 N N . GLU B 1 26 ? -9.977 -18.516 -10.68 1 94.75 26 GLU B N 1
ATOM 1764 C CA . GLU B 1 26 ? -10.188 -19.312 -11.883 1 94.75 26 GLU B CA 1
ATOM 1765 C C . GLU B 1 26 ? -9.297 -18.828 -13.023 1 94.75 26 GLU B C 1
ATOM 1767 O O . GLU B 1 26 ? -8.727 -19.641 -13.766 1 94.75 26 GLU B O 1
ATOM 1772 N N . THR B 1 27 ? -9.234 -17.562 -13.156 1 97.25 27 THR B N 1
ATOM 1773 C CA . THR B 1 27 ? -8.414 -16.984 -14.219 1 97.25 27 THR B CA 1
ATOM 1774 C C . THR B 1 27 ? -6.941 -17.297 -13.992 1 97.25 27 THR B C 1
ATOM 1776 O O . THR B 1 27 ? -6.215 -17.609 -14.938 1 97.25 27 THR B O 1
ATOM 1779 N N . LEU B 1 28 ? -6.496 -17.172 -12.773 1 97.75 28 LEU B N 1
ATOM 1780 C CA . LEU B 1 28 ? -5.117 -17.5 -12.43 1 97.75 28 LEU B CA 1
ATOM 1781 C C . LEU B 1 28 ? -4.801 -18.953 -12.727 1 97.75 28 LEU B C 1
ATOM 1783 O O . LEU B 1 28 ? -3.748 -19.266 -13.289 1 97.75 28 LEU B O 1
ATOM 1787 N N . VAL B 1 29 ? -5.684 -19.859 -12.375 1 97.25 29 VAL B N 1
ATOM 1788 C CA . VAL B 1 29 ? -5.52 -21.281 -12.672 1 97.25 29 VAL B CA 1
ATOM 1789 C C . VAL B 1 29 ? -5.465 -21.484 -14.188 1 97.25 29 VAL B C 1
ATOM 1791 O O . VAL B 1 29 ? -4.633 -22.25 -14.688 1 97.25 29 VAL B O 1
ATOM 1794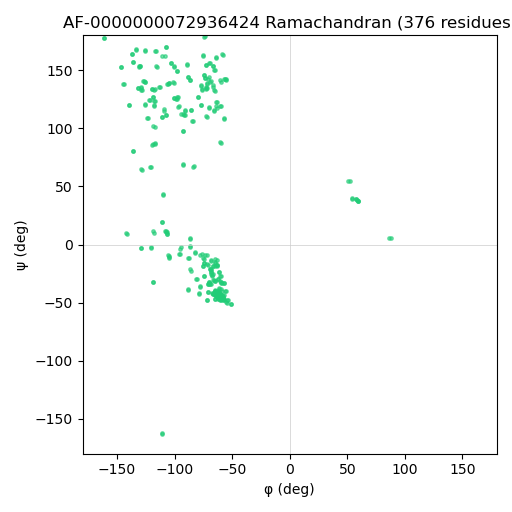 N N . GLY B 1 30 ? -6.363 -20.828 -14.898 1 97.56 30 GLY B N 1
ATOM 1795 C CA . GLY B 1 30 ? -6.32 -20.859 -16.344 1 97.56 30 GLY B CA 1
ATOM 1796 C C . GLY B 1 30 ? -4.992 -20.406 -16.922 1 97.56 30 GLY B C 1
ATOM 1797 O O . GLY B 1 30 ? -4.512 -20.969 -17.906 1 97.56 30 GLY B O 1
ATOM 1798 N N . GLU B 1 31 ? -4.402 -19.391 -16.344 1 98.5 31 GLU B N 1
ATOM 1799 C CA . GLU B 1 31 ? -3.104 -18.906 -16.781 1 98.5 31 GLU B CA 1
ATOM 1800 C C . GLU B 1 31 ? -2.012 -19.953 -16.562 1 98.5 31 GLU B C 1
ATOM 1802 O O . GLU B 1 31 ? -1.142 -20.141 -17.422 1 98.5 31 GLU B O 1
ATOM 1807 N N . LEU B 1 32 ? -2.072 -20.656 -15.469 1 98.38 32 LEU B N 1
ATOM 1808 C CA . LEU B 1 32 ? -1.12 -21.734 -15.188 1 98.38 32 LEU B CA 1
ATOM 1809 C C . LEU B 1 32 ? -1.245 -22.844 -16.203 1 98.38 32 LEU B C 1
ATOM 1811 O O . LEU B 1 32 ? -0.238 -23.391 -16.672 1 98.38 32 LEU B O 1
ATOM 1815 N N . LEU B 1 33 ? -2.441 -23.172 -16.531 1 97.94 33 LEU B N 1
ATOM 1816 C CA . LEU B 1 33 ? -2.67 -24.203 -17.547 1 97.94 33 LEU B CA 1
ATOM 1817 C C . LEU B 1 33 ? -2.104 -23.766 -18.891 1 97.94 33 LEU B C 1
ATOM 1819 O O . LEU B 1 33 ? -1.557 -24.578 -19.641 1 97.94 33 LEU B O 1
ATOM 1823 N N . SER B 1 34 ? -2.275 -22.531 -19.188 1 98 34 SER B N 1
ATOM 1824 C CA . SER B 1 34 ? -1.706 -21.984 -20.422 1 98 34 SER B CA 1
ATOM 1825 C C . SER B 1 34 ? -0.187 -22.109 -20.422 1 98 34 SER B C 1
ATOM 1827 O O . SER B 1 34 ? 0.41 -22.438 -21.453 1 98 34 SER B O 1
ATOM 1829 N N . ILE B 1 35 ? 0.44 -21.812 -19.312 1 98 35 ILE B N 1
ATOM 1830 C CA . ILE B 1 35 ? 1.889 -21.938 -19.188 1 98 35 ILE B CA 1
ATOM 1831 C C . ILE B 1 35 ? 2.301 -23.391 -19.422 1 98 35 ILE B C 1
ATOM 1833 O O . ILE B 1 35 ? 3.262 -23.656 -20.156 1 98 35 ILE B O 1
ATOM 1837 N N . HIS B 1 36 ? 1.576 -24.312 -18.812 1 97.94 36 HIS B N 1
ATOM 1838 C CA . HIS B 1 36 ? 1.84 -25.734 -19 1 97.94 36 HIS B CA 1
ATOM 1839 C C . HIS B 1 36 ? 1.822 -26.094 -20.484 1 97.94 36 HIS B C 1
ATOM 1841 O O . HIS B 1 36 ? 2.711 -26.797 -20.969 1 97.94 36 HIS B O 1
ATOM 1847 N N . GLN B 1 37 ? 0.817 -25.641 -21.172 1 96.44 37 GLN B N 1
ATOM 1848 C CA . GLN B 1 37 ? 0.637 -25.938 -22.594 1 96.44 37 GLN B CA 1
ATOM 1849 C C . GLN B 1 37 ? 1.772 -25.359 -23.422 1 96.44 37 GLN B C 1
ATOM 1851 O O . GLN B 1 37 ? 2.326 -26.031 -24.281 1 96.44 37 GLN B O 1
ATOM 1856 N N . HIS B 1 38 ? 2.092 -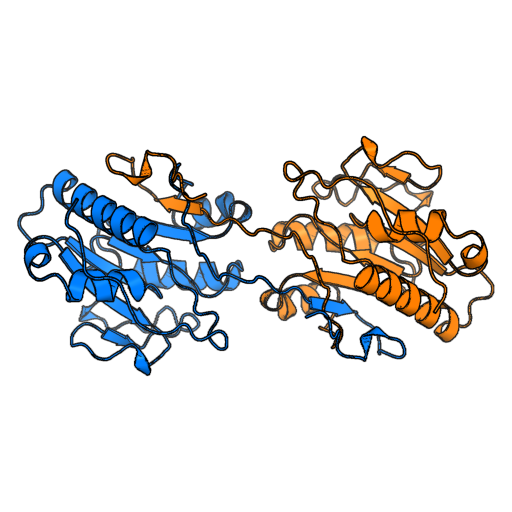24.172 -23.125 1 95.62 38 HIS B N 1
ATOM 1857 C CA . HIS B 1 38 ? 3.094 -23.469 -23.922 1 95.62 38 HIS B CA 1
ATOM 1858 C C . HIS B 1 38 ? 4.48 -24.062 -23.703 1 95.62 38 HIS B C 1
ATOM 1860 O O . HIS B 1 38 ? 5.309 -24.062 -24.625 1 95.62 38 HIS B O 1
ATOM 1866 N N . LYS B 1 39 ? 4.73 -24.516 -22.547 1 94.69 39 LYS B N 1
ATOM 1867 C CA . LYS B 1 39 ? 6.02 -25.141 -22.25 1 94.69 39 LYS B CA 1
ATOM 1868 C C . LYS B 1 39 ? 6.074 -26.562 -22.797 1 94.69 39 LYS B C 1
ATOM 1870 O O . LYS B 1 39 ? 7.141 -27.188 -22.828 1 94.69 39 LYS B O 1
ATOM 1875 N N . ASN B 1 40 ? 5.004 -27.078 -23.25 1 93.81 40 ASN B N 1
ATOM 1876 C CA . ASN B 1 40 ? 4.902 -28.422 -23.828 1 93.81 40 ASN B CA 1
ATOM 1877 C C . ASN B 1 40 ? 5.484 -29.469 -22.875 1 93.81 40 ASN B C 1
ATOM 1879 O O . ASN B 1 40 ? 6.355 -30.25 -23.266 1 93.81 40 ASN B O 1
ATOM 1883 N N . LEU B 1 41 ? 4.961 -29.453 -21.656 1 92.94 41 LEU B N 1
ATOM 1884 C CA . LEU B 1 41 ? 5.469 -30.359 -20.625 1 92.94 41 LEU B CA 1
ATOM 1885 C C . LEU B 1 41 ? 4.758 -31.703 -20.688 1 92.94 41 LEU B C 1
ATOM 1887 O O . LEU B 1 41 ? 3.547 -31.766 -20.922 1 92.94 41 LEU B O 1
ATOM 1891 N N . ASP B 1 42 ? 5.465 -32.75 -20.484 1 94.44 42 ASP B N 1
ATOM 1892 C CA . ASP B 1 42 ? 4.891 -34.094 -20.391 1 94.44 42 ASP B CA 1
ATOM 1893 C C . ASP B 1 42 ? 4.418 -34.375 -18.969 1 94.44 42 ASP B C 1
ATOM 1895 O O . ASP B 1 42 ? 3.57 -35.25 -18.75 1 94.44 42 ASP B O 1
ATOM 1899 N N . GLU B 1 43 ? 4.984 -33.656 -18.062 1 96.56 43 GLU B N 1
ATOM 1900 C CA . GLU B 1 43 ? 4.652 -33.75 -16.656 1 96.56 43 GLU B CA 1
ATOM 1901 C C . GLU B 1 43 ? 3.883 -32.531 -16.172 1 96.56 43 GLU B C 1
ATOM 1903 O O . GLU B 1 43 ? 3.816 -31.531 -16.875 1 96.56 43 GLU B O 1
ATOM 1908 N N . PRO B 1 44 ? 3.254 -32.688 -15.078 1 98.19 44 PRO B N 1
ATOM 1909 C CA . PRO B 1 44 ? 2.551 -31.531 -14.555 1 98.19 44 PRO B CA 1
ATOM 1910 C C . PRO B 1 44 ? 3.477 -30.328 -14.336 1 98.19 44 PRO B C 1
ATOM 1912 O O . PRO B 1 44 ? 4.652 -30.5 -14.008 1 98.19 44 PRO B O 1
ATOM 1915 N N . LEU B 1 45 ? 2.936 -29.156 -14.633 1 98.5 45 LEU B N 1
ATOM 1916 C CA . LEU B 1 45 ? 3.629 -27.922 -14.242 1 98.5 45 LEU B CA 1
ATOM 1917 C C . LEU B 1 45 ? 3.803 -27.859 -12.727 1 98.5 45 LEU B C 1
ATOM 1919 O O . LEU B 1 45 ? 2.82 -27.906 -11.977 1 98.5 45 LEU B O 1
ATOM 1923 N N . ARG B 1 46 ? 5.016 -27.812 -12.281 1 98.5 46 ARG B N 1
ATOM 1924 C CA . ARG B 1 46 ? 5.281 -27.719 -10.852 1 98.5 46 ARG B CA 1
ATOM 1925 C C . ARG B 1 46 ? 5.258 -26.266 -10.383 1 98.5 46 ARG B C 1
ATOM 1927 O O . ARG B 1 46 ? 6.098 -25.469 -10.797 1 98.5 46 ARG B O 1
ATOM 1934 N N . VAL B 1 47 ? 4.254 -25.938 -9.477 1 98.81 47 VAL B N 1
ATOM 1935 C CA . VAL B 1 47 ? 3.98 -24.547 -9.102 1 98.81 47 VAL B CA 1
ATOM 1936 C C . VAL B 1 47 ? 4.234 -24.359 -7.609 1 98.81 47 VAL B C 1
ATOM 1938 O O . VAL B 1 47 ? 3.674 -25.078 -6.781 1 98.81 47 VAL B O 1
ATOM 1941 N N . ALA B 1 48 ? 5.117 -23.406 -7.258 1 98.88 48 ALA B N 1
ATOM 1942 C CA . ALA B 1 48 ? 5.254 -22.969 -5.871 1 98.88 48 ALA B CA 1
ATOM 1943 C C . ALA B 1 48 ? 4.332 -21.797 -5.574 1 98.88 48 ALA B C 1
ATOM 1945 O O . ALA B 1 48 ? 4.488 -20.719 -6.141 1 98.88 48 ALA B O 1
ATOM 1946 N N . CYS B 1 49 ? 3.367 -22 -4.715 1 98.44 49 CYS B N 1
ATOM 1947 C CA . CYS B 1 49 ? 2.463 -20.938 -4.262 1 98.44 49 CYS B CA 1
ATOM 1948 C C . CYS B 1 49 ? 2.984 -20.281 -2.992 1 98.44 49 CYS B C 1
ATOM 1950 O O . CYS B 1 49 ? 2.705 -20.75 -1.886 1 98.44 49 CYS B O 1
ATOM 1952 N N . LEU B 1 50 ? 3.648 -19.141 -3.15 1 98.38 50 LEU B N 1
ATOM 1953 C CA . LEU B 1 50 ? 4.137 -18.375 -2.008 1 98.38 50 LEU B CA 1
ATOM 1954 C C . LEU B 1 50 ? 3.045 -17.469 -1.456 1 98.38 50 LEU B C 1
ATOM 1956 O O . LEU B 1 50 ? 2.691 -16.469 -2.084 1 98.38 50 LEU B O 1
ATOM 1960 N N . SER B 1 51 ? 2.514 -17.844 -0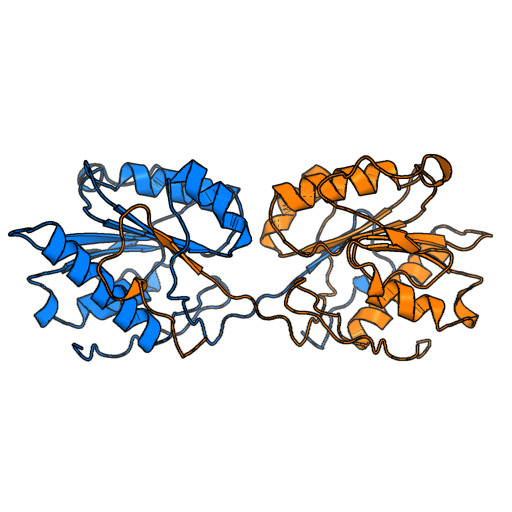.339 1 96.25 51 SER B N 1
ATOM 1961 C CA . SER B 1 51 ? 1.463 -17.078 0.333 1 96.25 51 SER B CA 1
ATOM 1962 C C . SER B 1 51 ? 0.238 -16.922 -0.562 1 96.25 51 SER B C 1
ATOM 1964 O O . SER B 1 51 ? -0.359 -15.844 -0.616 1 96.25 51 SER B O 1
ATOM 1966 N N . THR B 1 52 ? -0.052 -17.938 -1.273 1 95.06 52 THR B N 1
ATOM 1967 C CA . THR B 1 52 ? -1.207 -17.969 -2.164 1 95.06 52 THR B CA 1
ATOM 1968 C C . THR B 1 52 ? -2.061 -19.203 -1.913 1 95.06 52 THR B C 1
ATOM 1970 O O . THR B 1 52 ? -2.273 -20.016 -2.82 1 95.06 52 THR B O 1
ATOM 1973 N N . PRO B 1 53 ? -2.609 -19.281 -0.782 1 94.38 53 PRO B N 1
ATOM 1974 C CA . PRO B 1 53 ? -3.342 -20.5 -0.445 1 94.38 53 PRO B CA 1
ATOM 1975 C C . PRO B 1 53 ? -4.586 -20.703 -1.306 1 94.38 53 PRO B C 1
ATOM 1977 O O . PRO B 1 53 ? -4.988 -21.844 -1.568 1 94.38 53 PRO B O 1
ATOM 1980 N N . SER B 1 54 ? -5.211 -19.641 -1.745 1 91.44 54 SER B N 1
ATOM 1981 C CA . SER B 1 54 ? -6.438 -19.766 -2.529 1 91.44 54 SER B CA 1
ATOM 1982 C C . SER B 1 54 ? -6.207 -20.562 -3.801 1 91.44 54 SER B C 1
ATOM 1984 O O . SER B 1 54 ? -7.023 -21.422 -4.156 1 91.44 54 SER B O 1
ATOM 1986 N N . VAL B 1 55 ? -5.086 -20.375 -4.43 1 93.38 55 VAL B N 1
ATOM 1987 C CA . VAL B 1 55 ? -4.746 -21.094 -5.648 1 93.38 55 VAL B CA 1
ATOM 1988 C C . VAL B 1 55 ? -4.426 -22.562 -5.316 1 93.38 55 VAL B C 1
ATOM 1990 O O . VAL B 1 55 ? -4.926 -23.469 -5.973 1 93.38 55 VAL B O 1
ATOM 1993 N N . TYR B 1 56 ? -3.619 -22.781 -4.344 1 95.06 56 TYR B N 1
ATOM 1994 C CA . TYR B 1 56 ? -3.236 -24.125 -3.938 1 95.06 56 TYR B CA 1
ATOM 1995 C C . TYR B 1 56 ? -4.465 -24.984 -3.646 1 95.06 56 TYR B C 1
ATOM 1997 O O . TYR B 1 56 ? -4.613 -26.078 -4.199 1 95.06 56 TYR B O 1
ATOM 2005 N N . PHE B 1 57 ? -5.352 -24.469 -2.857 1 92 57 PHE B N 1
ATOM 2006 C CA . PHE B 1 57 ? -6.496 -25.25 -2.412 1 92 57 PHE B CA 1
ATOM 2007 C C . PHE B 1 57 ? -7.469 -25.484 -3.561 1 92 57 PHE B C 1
ATOM 2009 O O . PHE B 1 57 ? -8.109 -26.547 -3.627 1 92 57 PHE B O 1
ATOM 2016 N N . THR B 1 58 ? -7.562 -24.531 -4.402 1 91.62 58 THR B N 1
ATOM 2017 C CA . THR B 1 58 ? -8.43 -24.703 -5.562 1 91.62 58 THR B CA 1
ATOM 2018 C C . THR B 1 58 ? -7.922 -25.828 -6.461 1 91.62 58 THR B C 1
ATOM 2020 O O . THR B 1 58 ? -8.695 -26.688 -6.883 1 91.62 58 THR B O 1
ATOM 2023 N N . VAL B 1 59 ? -6.656 -25.906 -6.711 1 93.62 59 VAL B N 1
ATOM 2024 C CA . VAL B 1 59 ? -6.066 -26.938 -7.555 1 93.62 59 VAL B CA 1
ATOM 2025 C C . VAL B 1 59 ? -6.117 -28.281 -6.836 1 93.62 59 VAL B C 1
ATOM 2027 O O . VAL B 1 59 ? -6.43 -29.312 -7.449 1 93.62 59 VAL B O 1
ATOM 2030 N N . ALA B 1 60 ? -5.84 -28.266 -5.539 1 90.94 60 ALA B N 1
ATOM 2031 C CA . ALA B 1 60 ? -5.863 -29.484 -4.75 1 90.94 60 ALA B CA 1
ATOM 2032 C C . ALA B 1 60 ? -7.258 -30.109 -4.734 1 90.94 60 ALA B C 1
ATOM 2034 O O . ALA B 1 60 ? -7.402 -31.328 -4.676 1 90.94 60 ALA B O 1
ATOM 2035 N N . ALA B 1 61 ? -8.219 -29.297 -4.844 1 89.44 61 ALA B N 1
ATOM 2036 C CA . ALA B 1 61 ? -9.602 -29.75 -4.781 1 89.44 61 ALA B CA 1
ATOM 2037 C C . ALA B 1 61 ? -10.094 -30.188 -6.16 1 89.44 61 ALA B C 1
ATOM 2039 O O . ALA B 1 61 ? -11.219 -30.672 -6.301 1 89.44 61 ALA B O 1
ATOM 2040 N N . ALA B 1 62 ? -9.297 -30.062 -7.152 1 91.31 62 ALA B N 1
ATOM 2041 C CA . ALA B 1 62 ? -9.664 -30.406 -8.523 1 91.31 62 ALA B CA 1
ATOM 2042 C C . ALA B 1 62 ? -8.781 -31.516 -9.078 1 91.31 62 ALA B C 1
ATOM 2044 O O . ALA B 1 62 ? -7.863 -31.266 -9.859 1 91.31 62 ALA B O 1
ATOM 2045 N N . PRO B 1 63 ? -9.125 -32.719 -8.844 1 90.25 63 PRO B N 1
ATOM 2046 C CA . PRO B 1 63 ? -8.305 -33.844 -9.273 1 90.25 63 PRO B CA 1
ATOM 2047 C C . PRO B 1 63 ? -8.102 -33.906 -10.781 1 90.25 63 PRO B C 1
ATOM 2049 O O . PRO B 1 63 ? -7.082 -34.406 -11.266 1 90.25 63 PRO B O 1
ATOM 2052 N N . GLU B 1 64 ? -9.031 -33.375 -11.508 1 92.75 64 GLU B N 1
ATOM 2053 C CA . GLU B 1 64 ? -8.945 -33.375 -12.961 1 92.75 64 GLU B CA 1
ATOM 2054 C C . GLU B 1 64 ? -7.77 -32.531 -13.445 1 92.75 64 GLU B C 1
ATOM 2056 O O . GLU B 1 64 ? -7.344 -32.656 -14.594 1 92.75 64 GLU B O 1
ATOM 2061 N N . LEU B 1 65 ? -7.238 -31.719 -12.562 1 95.06 65 LEU B N 1
ATOM 2062 C CA . LEU B 1 65 ? -6.117 -30.859 -12.914 1 95.06 65 LEU B CA 1
ATOM 2063 C C . LEU B 1 65 ? -4.793 -31.5 -12.531 1 95.06 65 LEU B C 1
ATOM 2065 O O . LEU B 1 65 ? -3.721 -31 -12.875 1 95.06 65 LEU B O 1
ATOM 2069 N N . SER B 1 66 ? -4.809 -32.625 -11.914 1 93.12 66 SER B N 1
ATOM 2070 C CA . SER B 1 66 ? -3.629 -33.219 -11.297 1 93.12 66 SER B CA 1
ATOM 2071 C C . SER B 1 66 ? -2.611 -33.656 -12.344 1 93.12 66 SER B C 1
ATOM 2073 O O . SER B 1 66 ? -1.418 -33.781 -12.055 1 93.12 66 SER B O 1
ATOM 2075 N N . ASP B 1 67 ? -3.074 -33.938 -13.539 1 95.75 67 ASP B N 1
ATOM 2076 C CA . ASP B 1 67 ? -2.154 -34.344 -14.594 1 95.75 67 ASP B CA 1
ATOM 2077 C C . ASP B 1 67 ? -1.497 -33.125 -15.25 1 95.75 67 ASP B C 1
ATOM 2079 O O . ASP B 1 67 ? -0.528 -33.281 -16 1 95.75 67 ASP B O 1
ATOM 2083 N N . LYS B 1 68 ? -1.929 -32 -14.906 1 97.62 68 LYS B N 1
ATOM 2084 C CA . LYS B 1 68 ? -1.423 -30.812 -15.562 1 97.62 68 LYS B CA 1
ATOM 2085 C C . LYS B 1 68 ? -0.725 -29.891 -14.562 1 97.62 68 LYS B C 1
ATOM 2087 O O . LYS B 1 68 ? 0.203 -29.172 -14.922 1 97.62 68 LYS B O 1
ATOM 2092 N N . LEU B 1 69 ? -1.203 -29.906 -13.359 1 98.31 69 LEU B N 1
ATOM 2093 C CA . LEU B 1 69 ? -0.67 -29 -12.344 1 98.31 69 LEU B CA 1
ATOM 2094 C C . LEU B 1 69 ? -0.294 -29.75 -11.078 1 98.31 69 LEU B C 1
ATOM 2096 O O . LEU B 1 69 ? -1.037 -30.625 -10.625 1 98.31 69 LEU B O 1
ATOM 2100 N N . GLU B 1 70 ? 0.837 -29.469 -10.531 1 97.94 70 GLU B N 1
ATOM 2101 C CA . GLU B 1 70 ? 1.27 -29.859 -9.188 1 97.94 70 GLU B CA 1
ATOM 2102 C C . GLU B 1 70 ? 1.657 -28.641 -8.359 1 97.94 70 GLU B C 1
ATOM 2104 O O . GLU B 1 70 ? 2.732 -28.062 -8.547 1 97.94 70 GLU B O 1
ATOM 2109 N N . CYS B 1 71 ? 0.812 -28.328 -7.379 1 97.69 71 CYS B N 1
ATOM 2110 C CA . CYS B 1 71 ? 1.036 -27.109 -6.602 1 97.69 71 CYS B CA 1
ATOM 2111 C C . CYS B 1 71 ? 1.562 -27.438 -5.211 1 97.69 71 CYS B C 1
ATOM 2113 O O . CYS B 1 71 ? 1.132 -28.422 -4.598 1 97.69 71 CYS B O 1
ATOM 2115 N N . TRP B 1 72 ? 2.523 -26.672 -4.781 1 98.31 72 TRP B N 1
ATOM 2116 C CA . TRP B 1 72 ? 3.029 -26.656 -3.412 1 98.31 72 TRP B CA 1
ATOM 2117 C C . TRP B 1 72 ? 2.705 -25.344 -2.721 1 98.31 72 TRP B C 1
ATOM 2119 O O . TRP B 1 72 ? 2.834 -24.266 -3.32 1 98.31 72 TRP B O 1
ATOM 2129 N N . LEU B 1 73 ? 2.225 -25.406 -1.446 1 97.88 73 LEU B N 1
ATOM 2130 C CA . LEU B 1 73 ? 1.914 -24.203 -0.69 1 97.88 73 LEU B CA 1
ATOM 2131 C C . LEU B 1 73 ? 3.033 -23.875 0.294 1 97.88 73 LEU B C 1
ATOM 2133 O O . LEU B 1 73 ? 3.445 -24.734 1.079 1 97.88 73 LEU B O 1
ATOM 2137 N N . PHE B 1 74 ? 3.568 -22.688 0.252 1 98.12 74 PHE B N 1
ATOM 2138 C CA . PHE B 1 74 ? 4.48 -22.109 1.23 1 98.12 74 PHE B CA 1
ATOM 2139 C C . PHE B 1 74 ? 3.805 -20.984 1.995 1 98.12 74 PHE B C 1
ATOM 2141 O O . PHE B 1 74 ? 3.51 -19.922 1.425 1 98.12 74 PHE B O 1
ATOM 2148 N N . ASP B 1 75 ? 3.527 -21.203 3.225 1 96.31 75 ASP B N 1
ATOM 2149 C CA . ASP B 1 75 ? 2.775 -20.203 3.979 1 96.31 75 ASP B CA 1
ATOM 2150 C C . ASP B 1 75 ? 3.213 -20.172 5.441 1 96.31 75 ASP B C 1
ATOM 2152 O O . ASP B 1 75 ? 3.754 -21.156 5.953 1 96.31 75 ASP B O 1
ATOM 2156 N N . PHE B 1 76 ? 3.031 -19 5.996 1 94.25 76 PHE B N 1
ATOM 2157 C CA . PHE B 1 76 ? 3.398 -18.812 7.395 1 94.25 76 PHE B CA 1
ATOM 2158 C C . PHE B 1 76 ? 2.34 -19.406 8.312 1 94.25 76 PHE B C 1
ATOM 2160 O O . PHE B 1 76 ? 2.66 -19.922 9.391 1 94.25 76 PHE B O 1
ATOM 2167 N N . ASP B 1 77 ? 1.06 -19.328 7.949 1 91 77 ASP B N 1
ATOM 2168 C CA . ASP B 1 77 ? -0.065 -19.781 8.758 1 91 77 ASP B CA 1
ATOM 2169 C C . ASP B 1 77 ? -0.132 -21.312 8.797 1 91 77 ASP B C 1
ATOM 2171 O O . ASP B 1 77 ? -0.582 -21.938 7.836 1 91 77 ASP B O 1
ATOM 2175 N N . THR B 1 78 ? 0.137 -21.828 9.859 1 90.06 78 THR B N 1
ATOM 2176 C CA . THR B 1 78 ? 0.233 -23.281 10 1 90.06 78 THR B CA 1
ATOM 2177 C C . THR B 1 78 ? -1.142 -23.922 9.859 1 90.06 78 THR B C 1
ATOM 2179 O O . THR B 1 78 ? -1.245 -25.094 9.508 1 90.06 78 THR B O 1
ATOM 2182 N N . HIS B 1 79 ? -2.191 -23.188 10.062 1 87.94 79 HIS B N 1
ATOM 2183 C CA . HIS B 1 79 ? -3.537 -23.734 9.93 1 87.94 79 HIS B CA 1
ATOM 2184 C C . HIS B 1 79 ? -3.855 -24.078 8.477 1 87.94 79 HIS B C 1
ATOM 2186 O O . HIS B 1 79 ? -4.742 -24.891 8.203 1 87.94 79 HIS B O 1
ATOM 2192 N N . LEU B 1 80 ? -3.111 -23.422 7.625 1 90.19 80 LEU B N 1
ATOM 2193 C CA . LEU B 1 80 ? -3.34 -23.656 6.203 1 90.19 80 LEU B CA 1
ATOM 2194 C C . LEU B 1 80 ? -2.5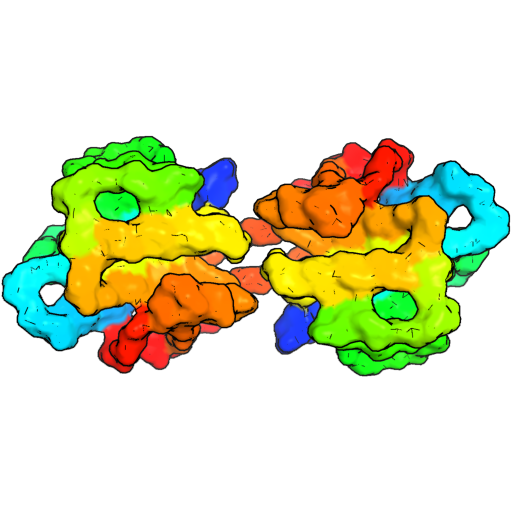18 -24.844 5.707 1 90.19 80 LEU B C 1
ATOM 2196 O O . LEU B 1 80 ? -2.738 -25.328 4.598 1 90.19 80 LEU B O 1
ATOM 2200 N N . LEU B 1 81 ? -1.604 -25.266 6.555 1 91.62 81 LEU B N 1
ATOM 2201 C CA . LEU B 1 81 ? -0.646 -26.266 6.105 1 91.62 81 LEU B CA 1
ATOM 2202 C C . LEU B 1 81 ? -1.141 -27.672 6.422 1 91.62 81 LEU B C 1
ATOM 2204 O O . LEU B 1 81 ? -0.526 -28.391 7.219 1 91.62 81 LEU B O 1
ATOM 2208 N N . GLN B 1 82 ? -2.146 -28.141 5.785 1 83.75 82 GLN B N 1
ATOM 2209 C CA . GLN B 1 82 ? -2.812 -29.406 6.098 1 83.75 82 GLN B CA 1
ATOM 2210 C C . GLN B 1 82 ? -2.459 -30.469 5.074 1 83.75 82 GLN B C 1
ATOM 2212 O O . GLN B 1 82 ? -2.691 -31.656 5.309 1 83.75 82 GLN B O 1
ATOM 2217 N N . GLY B 1 83 ? -1.841 -30.266 4.008 1 83.62 83 GLY B N 1
ATOM 2218 C CA . GLY B 1 83 ? -1.578 -31.234 2.959 1 83.62 83 GLY B CA 1
ATOM 2219 C C . GLY B 1 83 ? -0.125 -31.672 2.895 1 83.62 83 GLY B C 1
ATOM 2220 O O . GLY B 1 83 ? 0.719 -31.125 3.615 1 83.62 83 GLY B O 1
ATOM 2221 N N . GLU B 1 84 ? 0.146 -32.719 2.078 1 88.56 84 GLU B N 1
ATOM 2222 C CA . GLU B 1 84 ? 1.488 -33.281 1.899 1 88.56 84 GLU B CA 1
ATOM 2223 C C . GLU B 1 84 ? 2.4 -32.281 1.193 1 88.56 84 GLU B C 1
ATOM 2225 O O . GLU B 1 84 ? 3.613 -32.281 1.417 1 88.56 84 GLU B O 1
ATOM 2230 N N . LYS B 1 85 ? 1.855 -31.438 0.453 1 96.56 85 LYS B N 1
ATOM 2231 C CA . LYS B 1 85 ? 2.648 -30.484 -0.315 1 96.56 85 LYS B CA 1
ATOM 2232 C C . LYS B 1 85 ? 2.49 -29.062 0.237 1 96.56 85 LYS B C 1
ATOM 2234 O O . LYS B 1 85 ? 2.273 -28.109 -0.521 1 96.56 85 LYS B O 1
ATOM 2239 N N . CYS B 1 86 ? 2.535 -29.031 1.554 1 97.06 86 CYS B N 1
ATOM 2240 C CA . CYS B 1 86 ? 2.504 -27.766 2.287 1 97.06 86 CYS B CA 1
ATOM 2241 C C . CYS B 1 86 ? 3.766 -27.594 3.125 1 97.06 86 CYS B C 1
ATOM 2243 O O . CYS B 1 86 ? 4.195 -28.531 3.811 1 97.06 86 CYS B O 1
ATOM 2245 N N . VAL B 1 87 ? 4.363 -26.422 3.062 1 97.56 87 VAL B N 1
ATOM 2246 C CA . VAL B 1 87 ? 5.621 -26.125 3.744 1 97.56 87 VAL B CA 1
ATOM 2247 C C . VAL B 1 87 ? 5.477 -24.844 4.562 1 97.56 87 VAL B C 1
ATOM 2249 O O . VAL B 1 87 ? 4.945 -23.844 4.074 1 97.56 87 VAL B O 1
ATOM 2252 N N . LYS B 1 88 ? 5.926 -24.891 5.824 1 96.69 88 LYS B N 1
ATOM 2253 C CA . LYS B 1 88 ? 5.992 -23.656 6.602 1 96.69 88 LYS B CA 1
ATOM 2254 C C . LYS B 1 88 ? 7.008 -22.688 6.004 1 96.69 88 LYS B C 1
ATOM 2256 O O . LYS B 1 88 ? 8.141 -23.062 5.711 1 96.69 88 LYS B O 1
ATOM 2261 N N . PHE B 1 89 ? 6.598 -21.469 5.855 1 97.44 89 PHE B N 1
ATOM 2262 C CA . PHE B 1 89 ? 7.418 -20.469 5.191 1 97.44 89 PHE B CA 1
ATOM 2263 C C . PHE B 1 89 ? 7.328 -19.125 5.914 1 97.44 89 PHE B C 1
ATOM 2265 O O . PHE B 1 89 ? 6.234 -18.594 6.129 1 97.44 89 PHE B O 1
ATOM 2272 N N . ASP B 1 90 ? 8.484 -18.672 6.359 1 95.81 90 ASP B N 1
ATOM 2273 C CA . ASP B 1 90 ? 8.664 -17.328 6.906 1 95.81 90 ASP B CA 1
ATOM 2274 C C . ASP B 1 90 ? 9.445 -16.453 5.941 1 95.81 90 ASP B C 1
ATOM 2276 O O . ASP B 1 90 ? 10.648 -16.641 5.746 1 95.81 90 ASP B O 1
ATOM 2280 N N . TYR B 1 91 ? 8.703 -15.43 5.367 1 95.31 91 TYR B N 1
ATOM 2281 C CA . TYR B 1 91 ? 9.352 -14.633 4.328 1 95.31 91 TYR B CA 1
ATOM 2282 C C . TYR B 1 91 ? 10.555 -13.883 4.883 1 95.31 91 TYR B C 1
ATOM 2284 O O . TYR B 1 91 ? 11.406 -13.414 4.125 1 95.31 91 TYR B O 1
ATOM 2292 N N . ARG B 1 92 ? 10.68 -13.727 6.184 1 93.12 92 ARG B N 1
ATOM 2293 C CA . ARG B 1 92 ? 11.828 -13.055 6.785 1 93.12 92 ARG B CA 1
ATOM 2294 C C . ARG B 1 92 ? 13.07 -13.938 6.738 1 93.12 92 ARG B C 1
ATOM 2296 O O . ARG B 1 92 ? 14.188 -13.461 6.961 1 93.12 92 ARG B O 1
ATOM 2303 N N . LYS B 1 93 ? 12.883 -15.18 6.496 1 96.75 93 LYS B N 1
ATOM 2304 C CA . LYS B 1 93 ? 13.945 -16.156 6.305 1 96.75 93 LYS B CA 1
ATOM 2305 C C . LYS B 1 93 ? 13.852 -16.828 4.934 1 96.75 93 LYS B C 1
ATOM 2307 O O . LYS B 1 93 ? 13.68 -18.047 4.84 1 96.75 93 LYS B O 1
ATOM 2312 N N . PRO B 1 94 ? 14.062 -16.094 3.951 1 97.44 94 PRO B N 1
ATOM 2313 C CA . PRO B 1 94 ? 13.766 -16.547 2.59 1 97.44 94 PRO B CA 1
ATOM 2314 C C . PRO B 1 94 ? 14.68 -17.672 2.123 1 97.44 94 PRO B C 1
ATOM 2316 O O . PRO B 1 94 ? 14.367 -18.375 1.159 1 97.44 94 PRO B O 1
ATOM 2319 N N . LYS B 1 95 ? 15.773 -17.938 2.807 1 96.81 95 LYS B N 1
ATOM 2320 C CA . LYS B 1 95 ? 16.75 -18.938 2.369 1 96.81 95 LYS B CA 1
ATOM 2321 C C . LYS B 1 95 ? 16.5 -20.281 3.043 1 96.81 95 LYS B C 1
ATOM 2323 O O . LYS B 1 95 ? 17.094 -21.297 2.658 1 96.81 95 LYS B O 1
ATOM 2328 N N . GLU B 1 96 ? 15.602 -20.266 3.979 1 96.56 96 GLU B N 1
ATOM 2329 C CA . GLU B 1 96 ? 15.305 -21.516 4.695 1 96.56 96 GLU B CA 1
ATOM 2330 C C . GLU B 1 96 ? 14.297 -22.359 3.926 1 96.56 96 GLU B C 1
ATOM 2332 O O . GLU B 1 96 ? 13.18 -22.594 4.398 1 96.56 96 GLU B O 1
ATOM 2337 N N . ILE B 1 97 ? 14.695 -22.797 2.875 1 97.19 97 ILE B N 1
ATOM 2338 C CA . ILE B 1 97 ? 13.93 -23.703 2.012 1 97.19 97 ILE B CA 1
ATOM 2339 C C . ILE B 1 97 ? 14.656 -25.031 1.889 1 97.19 97 ILE B C 1
ATOM 2341 O O . ILE B 1 97 ? 15.875 -25.078 1.68 1 97.19 97 ILE B O 1
ATOM 2345 N N . ALA B 1 98 ? 13.953 -26.094 2.027 1 96.88 98 ALA B N 1
ATOM 2346 C CA . ALA B 1 98 ? 14.531 -27.438 1.949 1 96.88 98 ALA B CA 1
ATOM 2347 C C . ALA B 1 98 ? 15.281 -27.625 0.633 1 96.88 98 ALA B C 1
ATOM 2349 O O . ALA B 1 98 ? 14.828 -27.172 -0.42 1 96.88 98 ALA B O 1
ATOM 2350 N N . GLU B 1 99 ? 16.391 -28.328 0.71 1 97.38 99 GLU B N 1
ATOM 2351 C CA . GLU B 1 99 ? 17.266 -28.5 -0.444 1 97.38 99 GLU B CA 1
ATOM 2352 C C . GLU B 1 99 ? 16.547 -29.219 -1.579 1 97.38 99 GLU B C 1
ATOM 2354 O O . GLU B 1 99 ? 16.75 -28.906 -2.752 1 97.38 99 GLU B O 1
ATOM 2359 N N . ASP B 1 100 ? 15.742 -30.141 -1.245 1 97.56 100 ASP B N 1
ATOM 2360 C CA . ASP B 1 100 ? 15.086 -30.969 -2.254 1 97.56 100 ASP B CA 1
ATOM 2361 C C . ASP B 1 100 ? 13.992 -30.188 -2.984 1 97.56 100 ASP B C 1
ATOM 2363 O O . ASP B 1 100 ? 13.508 -30.625 -4.027 1 97.56 100 ASP B O 1
ATOM 2367 N N . LEU B 1 101 ? 13.688 -29.031 -2.516 1 98.25 101 LEU B N 1
ATOM 2368 C CA . LEU B 1 101 ? 12.664 -28.203 -3.158 1 98.25 101 LEU B CA 1
ATOM 2369 C C . LEU B 1 101 ? 13.297 -27.062 -3.941 1 98.25 101 LEU B C 1
ATOM 2371 O O . LEU B 1 101 ? 12.625 -26.391 -4.711 1 98.25 101 LEU B O 1
ATOM 2375 N N . GLN B 1 102 ? 14.539 -26.828 -3.77 1 98.5 102 GLN B N 1
ATOM 2376 C CA . GLN B 1 102 ? 15.227 -25.719 -4.434 1 98.5 102 GLN B CA 1
ATOM 2377 C C . GLN B 1 102 ? 15.406 -26 -5.922 1 98.5 102 GLN B C 1
ATOM 2379 O O . GLN B 1 102 ? 15.742 -27.125 -6.312 1 98.5 102 GLN B O 1
ATOM 2384 N N . HIS B 1 103 ? 15.117 -25.016 -6.75 1 98.38 103 HIS B N 1
ATOM 2385 C CA . HIS B 1 103 ? 15.305 -25.016 -8.195 1 98.38 103 HIS B CA 1
ATOM 2386 C C . HIS B 1 103 ? 14.508 -26.141 -8.859 1 98.38 103 HIS B C 1
ATOM 2388 O O . HIS B 1 103 ? 14.984 -26.766 -9.812 1 98.38 103 HIS B O 1
ATOM 2394 N N . THR B 1 104 ? 13.32 -26.406 -8.344 1 98.31 104 THR B N 1
ATOM 2395 C CA . THR B 1 104 ? 12.562 -27.531 -8.875 1 98.31 104 THR B CA 1
ATOM 2396 C C . THR B 1 104 ? 11.227 -27.047 -9.438 1 98.31 104 THR B C 1
ATOM 2398 O O . THR B 1 104 ? 10.469 -27.844 -10.016 1 98.31 104 THR B O 1
ATOM 2401 N N . PHE B 1 105 ? 10.898 -25.844 -9.359 1 98.81 105 PHE B N 1
ATOM 2402 C CA . PHE B 1 105 ? 9.57 -25.375 -9.734 1 98.81 105 PHE B CA 1
ATOM 2403 C C . PHE B 1 105 ? 9.617 -24.656 -11.078 1 98.81 105 PHE B C 1
ATOM 2405 O O . PHE B 1 105 ? 10.516 -23.859 -11.336 1 98.81 105 PHE B O 1
ATOM 2412 N N . ASP B 1 106 ? 8.617 -24.922 -11.875 1 98.62 106 ASP B N 1
ATOM 2413 C CA . ASP B 1 106 ? 8.492 -24.297 -13.195 1 98.62 106 ASP B CA 1
ATOM 2414 C C . ASP B 1 106 ? 7.906 -22.891 -13.094 1 98.62 106 ASP B C 1
ATOM 2416 O O . ASP B 1 106 ? 8.117 -22.062 -13.977 1 98.62 106 ASP B O 1
ATOM 2420 N N . CYS B 1 107 ? 7.125 -22.688 -12.125 1 98.81 107 CYS B N 1
ATOM 2421 C CA . CYS B 1 107 ? 6.461 -21.406 -11.898 1 98.81 107 CYS B CA 1
ATOM 2422 C C . CYS B 1 107 ? 6.344 -21.109 -10.414 1 98.81 107 CYS B C 1
ATOM 2424 O O . CYS B 1 107 ? 6.094 -22.016 -9.609 1 98.81 107 CYS B O 1
ATOM 2426 N N . VAL B 1 108 ? 6.605 -19.859 -10.055 1 98.88 108 VAL B N 1
ATOM 2427 C CA . VAL B 1 108 ? 6.391 -19.391 -8.688 1 98.88 108 VAL B CA 1
ATOM 2428 C C . VAL B 1 108 ? 5.332 -18.281 -8.68 1 98.88 108 VAL B C 1
ATOM 2430 O O . VAL B 1 108 ? 5.473 -17.281 -9.375 1 98.88 108 VAL B O 1
ATOM 2433 N N . VAL B 1 109 ? 4.207 -18.516 -7.957 1 98.88 109 VAL B N 1
ATOM 2434 C CA . VAL B 1 109 ? 3.15 -17.531 -7.754 1 98.88 109 VAL B CA 1
ATOM 2435 C C . VAL B 1 109 ? 3.34 -16.828 -6.402 1 98.88 109 VAL B C 1
ATOM 2437 O O . VAL B 1 109 ? 3.424 -17.5 -5.367 1 98.88 109 VAL B O 1
ATOM 2440 N N . ILE B 1 110 ? 3.367 -15.523 -6.406 1 98.75 110 ILE B N 1
ATOM 2441 C CA . ILE B 1 110 ? 3.773 -14.758 -5.23 1 98.75 110 ILE B CA 1
ATOM 2442 C C . ILE B 1 110 ? 2.684 -13.758 -4.863 1 98.75 110 ILE B C 1
ATOM 2444 O O . ILE B 1 110 ? 2.324 -12.898 -5.672 1 98.75 110 ILE B O 1
ATOM 2448 N N . ASP B 1 111 ? 2.115 -13.805 -3.709 1 96.81 111 ASP B N 1
ATOM 2449 C CA . ASP B 1 111 ? 1.136 -12.875 -3.162 1 96.81 111 ASP B CA 1
ATOM 2450 C C . ASP B 1 111 ? 1.448 -12.539 -1.706 1 96.81 111 ASP B C 1
ATOM 2452 O O . ASP B 1 111 ? 0.788 -13.039 -0.793 1 96.81 111 ASP B O 1
ATOM 2456 N N . PRO B 1 112 ? 2.359 -11.648 -1.479 1 95 112 PRO B N 1
ATOM 2457 C CA . PRO B 1 112 ? 2.83 -11.352 -0.125 1 95 112 PRO B CA 1
ATOM 2458 C C . PRO B 1 112 ? 1.777 -10.633 0.72 1 95 112 PRO B C 1
ATOM 2460 O O . PRO B 1 112 ? 0.886 -9.977 0.176 1 95 112 PRO B O 1
ATOM 2463 N N . PRO B 1 113 ? 1.901 -10.75 2.033 1 88.5 113 PRO B N 1
ATOM 2464 C CA . PRO B 1 113 ? 0.971 -10.07 2.934 1 88.5 113 PRO B CA 1
ATOM 2465 C C . PRO B 1 113 ? 1.182 -8.555 2.959 1 88.5 113 PRO B C 1
ATOM 2467 O O . PRO B 1 113 ? 0.31 -7.812 3.42 1 88.5 113 PRO B O 1
ATOM 2470 N N . PHE B 1 114 ? 2.402 -8.039 2.461 1 84.75 114 PHE B N 1
ATOM 2471 C CA . PHE B 1 114 ? 2.734 -6.621 2.438 1 84.75 114 PHE B CA 1
ATOM 2472 C C . PHE B 1 114 ? 3.377 -6.234 1.11 1 84.75 114 PHE B C 1
ATOM 2474 O O . PHE B 1 114 ? 3.93 -7.09 0.412 1 84.75 114 PHE B O 1
ATOM 2481 N N . ILE B 1 115 ? 3.258 -4.98 0.838 1 86 115 ILE B N 1
ATOM 2482 C CA . ILE B 1 115 ? 3.697 -4.562 -0.488 1 86 115 ILE B CA 1
ATOM 2483 C C . ILE B 1 115 ? 5.004 -3.781 -0.375 1 86 115 ILE B C 1
ATOM 2485 O O . ILE B 1 115 ? 5.469 -3.191 -1.354 1 86 115 ILE B O 1
ATOM 2489 N N . THR B 1 116 ? 5.664 -3.787 0.77 1 82.94 116 THR B N 1
ATOM 2490 C CA . THR B 1 116 ? 6.855 -2.965 0.96 1 82.94 116 THR B CA 1
ATOM 2491 C C . THR B 1 116 ? 8.055 -3.57 0.234 1 82.94 116 THR B C 1
ATOM 2493 O O . THR B 1 116 ? 8.07 -4.77 -0.051 1 82.94 116 THR B O 1
ATOM 2496 N N . GLU B 1 117 ? 9.078 -2.775 0.028 1 86.5 117 GLU B N 1
ATOM 2497 C CA . GLU B 1 117 ? 10.289 -3.203 -0.665 1 86.5 117 GLU B CA 1
ATOM 2498 C C . GLU B 1 117 ? 10.992 -4.324 0.094 1 86.5 117 GLU B C 1
ATOM 2500 O O . GLU B 1 117 ? 11.461 -5.293 -0.51 1 86.5 117 GLU B O 1
ATOM 2505 N N . GLU B 1 118 ? 11.102 -4.168 1.332 1 85.94 118 GLU B N 1
ATOM 2506 C CA . GLU B 1 118 ? 11.773 -5.184 2.137 1 85.94 118 GLU B CA 1
ATOM 2507 C C . GLU B 1 118 ? 11.109 -6.547 1.975 1 85.94 118 GLU B C 1
ATOM 2509 O O . GLU B 1 118 ? 11.789 -7.555 1.78 1 85.94 118 GLU B O 1
ATOM 2514 N N . VAL B 1 119 ? 9.82 -6.535 2.076 1 90.44 119 VAL B N 1
ATOM 2515 C CA . VAL B 1 119 ? 9.07 -7.781 1.96 1 90.44 119 VAL B CA 1
ATOM 2516 C C . VAL B 1 119 ? 9.266 -8.375 0.568 1 90.44 119 VAL B C 1
ATOM 2518 O O . VAL B 1 119 ? 9.562 -9.57 0.433 1 90.44 119 VAL B O 1
ATOM 2521 N N . TRP B 1 120 ? 9.203 -7.594 -0.488 1 94.62 120 TRP B N 1
ATOM 2522 C CA . TRP B 1 120 ? 9.344 -8.094 -1.851 1 94.62 120 TRP B CA 1
ATOM 2523 C C . TRP B 1 120 ? 10.773 -8.562 -2.109 1 94.62 120 TRP B C 1
ATOM 2525 O O . TRP B 1 120 ? 11 -9.508 -2.863 1 94.62 120 TRP B O 1
ATOM 2535 N N . ASN B 1 121 ? 11.727 -7.898 -1.498 1 95.19 121 ASN B N 1
ATOM 2536 C CA . ASN B 1 121 ? 13.086 -8.406 -1.597 1 95.19 121 ASN B CA 1
ATOM 2537 C C . ASN B 1 121 ? 13.195 -9.828 -1.061 1 95.19 121 ASN B C 1
ATOM 2539 O O . ASN B 1 121 ? 13.82 -10.688 -1.686 1 95.19 121 ASN B O 1
ATOM 2543 N N . ASN B 1 122 ? 12.617 -10.039 0.044 1 97.12 122 ASN B N 1
ATOM 2544 C CA . ASN B 1 122 ? 12.664 -11.359 0.667 1 97.12 122 ASN B CA 1
ATOM 2545 C C . ASN B 1 122 ? 11.906 -12.398 -0.159 1 97.12 122 ASN B C 1
ATOM 2547 O O . ASN B 1 122 ? 12.391 -13.516 -0.346 1 97.12 122 ASN B O 1
ATOM 2551 N N . TYR B 1 123 ? 10.781 -12.055 -0.645 1 98.44 123 TYR B N 1
ATOM 2552 C CA . TYR B 1 123 ? 10.023 -12.977 -1.475 1 98.44 123 TYR B CA 1
ATOM 2553 C C . TYR B 1 123 ? 10.758 -13.273 -2.775 1 98.44 123 TYR B C 1
ATOM 2555 O O . TYR B 1 123 ? 10.727 -14.406 -3.268 1 98.44 123 TYR B O 1
ATOM 2563 N N . ALA B 1 124 ? 11.367 -12.266 -3.367 1 98.62 124 ALA B N 1
ATOM 2564 C CA . ALA B 1 124 ? 12.133 -12.477 -4.594 1 98.62 124 ALA B CA 1
ATOM 2565 C C . ALA B 1 124 ? 13.297 -13.43 -4.359 1 98.62 124 ALA B C 1
ATOM 2567 O O . ALA B 1 124 ? 13.578 -14.289 -5.195 1 98.62 124 ALA B O 1
ATOM 2568 N N . GLU B 1 125 ? 13.938 -13.25 -3.25 1 98.5 125 GLU B N 1
ATOM 2569 C CA . GLU B 1 125 ? 15.031 -14.148 -2.9 1 98.5 125 GLU B CA 1
ATOM 2570 C C . GLU B 1 125 ? 14.547 -15.594 -2.795 1 98.5 125 GLU B C 1
ATOM 2572 O O . GLU B 1 125 ? 15.18 -16.5 -3.328 1 98.5 125 GLU B O 1
ATOM 2577 N N . ALA B 1 126 ? 13.477 -15.828 -2.113 1 98.81 126 ALA B N 1
ATOM 2578 C CA . ALA B 1 126 ? 12.906 -17.172 -1.991 1 98.81 126 ALA B CA 1
ATOM 2579 C C . ALA B 1 126 ? 12.484 -17.703 -3.354 1 98.81 126 ALA B C 1
ATOM 2581 O O . ALA B 1 126 ? 12.742 -18.875 -3.666 1 98.81 126 ALA B O 1
ATOM 2582 N N . ALA B 1 127 ? 11.844 -16.859 -4.137 1 98.88 127 ALA B N 1
ATOM 2583 C CA . ALA B 1 127 ? 11.359 -17.281 -5.453 1 98.88 127 ALA B CA 1
ATOM 2584 C C . ALA B 1 127 ? 12.516 -17.734 -6.34 1 98.88 127 ALA B C 1
ATOM 2586 O O . ALA B 1 127 ? 12.398 -18.734 -7.051 1 98.88 127 ALA B O 1
ATOM 2587 N N . LYS B 1 128 ? 13.594 -17 -6.305 1 98.44 128 LYS B N 1
ATOM 2588 C CA . LYS B 1 128 ? 14.773 -17.344 -7.102 1 98.44 128 LYS B CA 1
ATOM 2589 C C . LYS B 1 128 ? 15.383 -18.656 -6.645 1 98.44 128 LYS B C 1
ATOM 2591 O O . LYS B 1 128 ? 15.945 -19.406 -7.453 1 98.44 128 LYS B O 1
ATOM 2596 N N . LEU B 1 129 ? 15.266 -18.938 -5.398 1 98.56 129 LEU B N 1
ATOM 2597 C CA . LEU B 1 129 ? 15.773 -20.188 -4.848 1 98.56 129 LEU B CA 1
ATOM 2598 C C . LEU B 1 129 ? 14.875 -21.359 -5.242 1 98.56 129 LEU B C 1
ATOM 2600 O O . LEU B 1 129 ? 15.352 -22.484 -5.383 1 98.56 129 LEU B O 1
ATOM 2604 N N . LEU B 1 130 ? 13.641 -21.141 -5.484 1 98.81 130 LEU B N 1
ATOM 2605 C CA . LEU B 1 130 ? 12.672 -22.188 -5.766 1 98.81 130 LEU B CA 1
ATOM 2606 C C . LEU B 1 130 ? 12.625 -22.5 -7.258 1 98.81 130 LEU B C 1
ATOM 2608 O O . LEU B 1 130 ? 12.461 -23.656 -7.652 1 98.81 130 LEU B O 1
ATOM 2612 N N . VAL B 1 131 ? 12.719 -21.484 -8.055 1 98.69 131 VAL B N 1
ATOM 2613 C CA . VAL B 1 131 ? 12.406 -21.578 -9.477 1 98.69 131 VAL B CA 1
ATOM 2614 C C . VAL B 1 131 ? 13.5 -22.375 -10.188 1 98.69 131 VAL B C 1
ATOM 2616 O O . VAL B 1 131 ? 14.68 -22.266 -9.852 1 98.69 131 VAL B O 1
ATOM 2619 N N . SER B 1 132 ? 13.109 -23.25 -11.109 1 97.44 132 SER B N 1
ATOM 2620 C CA . SER B 1 132 ? 14.039 -23.969 -11.977 1 97.44 132 SER B CA 1
ATOM 2621 C C . SER B 1 132 ? 14.617 -23.078 -13.055 1 97.44 132 SER B C 1
ATOM 2623 O O . SER B 1 132 ? 14.227 -21.906 -13.172 1 97.44 132 SER B O 1
ATOM 2625 N N . THR B 1 133 ? 15.5 -23.844 -13.828 1 91.12 133 THR B N 1
ATOM 2626 C CA . THR B 1 133 ? 16.078 -23.125 -14.961 1 91.12 133 THR B CA 1
ATOM 2627 C C . THR B 1 133 ? 15 -22.719 -15.953 1 91.12 133 THR B C 1
ATOM 2629 O O . THR B 1 133 ? 14.164 -23.547 -16.344 1 91.12 133 THR B O 1
ATOM 2632 N N . ASP B 1 134 ? 14.695 -21.562 -16.312 1 91.88 134 ASP B N 1
ATOM 2633 C CA . ASP B 1 134 ? 13.742 -21.016 -17.266 1 91.88 134 ASP B CA 1
ATOM 2634 C C . ASP B 1 134 ? 12.359 -20.844 -16.625 1 91.88 134 ASP B C 1
ATOM 2636 O O . ASP B 1 134 ? 11.352 -20.797 -17.328 1 91.88 134 ASP B O 1
ATOM 2640 N N . GLY B 1 135 ? 12.352 -21.109 -15.328 1 97.06 135 GLY B N 1
ATOM 2641 C CA . GLY B 1 135 ? 11.086 -20.922 -14.633 1 97.06 135 GLY B CA 1
ATOM 2642 C C . GLY B 1 135 ? 10.555 -19.5 -14.742 1 97.06 135 GLY B C 1
ATOM 2643 O O . GLY B 1 135 ? 11.266 -18.609 -15.188 1 97.06 135 GLY B O 1
ATOM 2644 N N . VAL B 1 136 ? 9.25 -19.375 -14.422 1 98.62 136 VAL B N 1
ATOM 2645 C CA . VAL B 1 136 ? 8.602 -18.078 -14.602 1 98.62 136 VAL B CA 1
ATOM 2646 C C . VAL B 1 136 ? 7.945 -17.656 -13.297 1 98.62 136 VAL B C 1
ATOM 2648 O O . VAL B 1 136 ? 7.836 -18.438 -12.352 1 98.62 136 VAL B O 1
ATOM 2651 N N . PHE B 1 137 ? 7.559 -16.391 -13.242 1 98.88 137 PHE B N 1
ATOM 2652 C CA . PHE B 1 137 ? 7 -15.805 -12.031 1 98.88 137 PHE B CA 1
ATOM 2653 C C . PHE B 1 137 ? 5.652 -15.148 -12.312 1 98.88 137 PHE B C 1
ATOM 2655 O O . PHE B 1 137 ? 5.461 -14.547 -13.375 1 98.88 137 PHE B O 1
ATOM 2662 N N . ILE B 1 138 ? 4.715 -15.281 -11.406 1 98.81 138 ILE B N 1
ATOM 2663 C CA . ILE B 1 138 ? 3.498 -14.484 -11.289 1 98.81 138 ILE B CA 1
ATOM 2664 C C . ILE B 1 138 ? 3.443 -13.82 -9.922 1 98.81 138 ILE B C 1
ATOM 2666 O O . ILE B 1 138 ? 3.592 -14.484 -8.891 1 98.81 138 ILE B O 1
ATOM 2670 N N . GLY B 1 139 ? 3.309 -12.523 -9.891 1 98.69 139 GLY B N 1
ATOM 2671 C CA . GLY B 1 139 ? 3.238 -11.797 -8.633 1 98.69 139 GLY B CA 1
ATOM 2672 C C . GLY B 1 139 ? 2.078 -10.82 -8.57 1 98.69 139 GLY B C 1
ATOM 2673 O O . GLY B 1 139 ? 1.56 -10.398 -9.602 1 98.69 139 GLY B O 1
ATOM 2674 N N . SER B 1 140 ? 1.618 -10.555 -7.371 1 97.38 140 SER B N 1
ATOM 2675 C CA . SER B 1 140 ? 0.572 -9.57 -7.129 1 97.38 140 SER B CA 1
ATOM 2676 C C . SER B 1 140 ? 1.073 -8.438 -6.238 1 97.38 140 SER B C 1
ATOM 2678 O O . SER B 1 140 ? 1.631 -8.688 -5.168 1 97.38 140 SER B O 1
ATOM 2680 N N . SER B 1 141 ? 0.932 -7.195 -6.641 1 94 141 SER B N 1
ATOM 2681 C CA . SER B 1 141 ? 1.332 -6.012 -5.887 1 94 141 SER B CA 1
ATOM 2682 C C . SER B 1 141 ? 0.629 -4.762 -6.402 1 94 141 SER B C 1
ATOM 2684 O O . SER B 1 141 ? -0.182 -4.836 -7.328 1 94 141 SER B O 1
ATOM 2686 N N . VAL B 1 142 ? 0.864 -3.666 -5.781 1 87.69 142 VAL B N 1
ATOM 2687 C CA . VAL B 1 142 ? 0.347 -2.383 -6.25 1 87.69 142 VAL B CA 1
ATOM 2688 C C . VAL B 1 142 ? 1.11 -1.942 -7.496 1 87.69 142 VAL B C 1
ATOM 2690 O O . VAL B 1 142 ? 2.266 -2.326 -7.691 1 87.69 142 VAL B O 1
ATOM 2693 N N . ARG B 1 143 ? 0.456 -1.144 -8.289 1 87.25 143 ARG B N 1
ATOM 2694 C CA . ARG B 1 143 ? 1.017 -0.664 -9.547 1 87.25 143 ARG B CA 1
ATOM 2695 C C . ARG B 1 143 ? 2.34 0.06 -9.32 1 87.25 143 ARG B C 1
ATOM 2697 O O . ARG B 1 143 ? 3.256 -0.036 -10.133 1 87.25 143 ARG B O 1
ATOM 2704 N N . GLU B 1 144 ? 2.512 0.714 -8.25 1 83.81 144 GLU B N 1
ATOM 2705 C CA . GLU B 1 144 ? 3.678 1.534 -7.93 1 83.81 144 GLU B CA 1
ATOM 2706 C C . GLU B 1 144 ? 4.93 0.676 -7.762 1 83.81 144 GLU B C 1
ATOM 2708 O O . GLU B 1 144 ? 6.051 1.181 -7.852 1 83.81 144 GLU B O 1
ATOM 2713 N N . ASN B 1 145 ? 4.727 -0.562 -7.559 1 90.75 145 ASN B N 1
ATOM 2714 C CA . ASN B 1 145 ? 5.863 -1.46 -7.375 1 90.75 145 ASN B CA 1
ATOM 2715 C C . ASN B 1 145 ? 6.391 -1.976 -8.711 1 90.75 145 ASN B C 1
ATOM 2717 O O . ASN B 1 145 ? 7.27 -2.836 -8.742 1 90.75 145 ASN B O 1
ATOM 2721 N N . GLY B 1 146 ? 5.859 -1.495 -9.797 1 93.94 146 GLY B N 1
ATOM 2722 C CA . GLY B 1 146 ? 6.262 -1.981 -11.102 1 93.94 146 GLY B CA 1
ATOM 2723 C C . GLY B 1 146 ? 7.766 -1.982 -11.305 1 93.94 146 GLY B C 1
ATOM 2724 O O . GLY B 1 146 ? 8.344 -2.998 -11.688 1 93.94 146 GLY B O 1
ATOM 2725 N N . ASP B 1 147 ? 8.438 -0.888 -11.047 1 92.88 147 ASP B N 1
ATOM 2726 C CA . ASP B 1 147 ? 9.891 -0.79 -11.219 1 92.88 147 ASP B CA 1
ATOM 2727 C C . ASP B 1 147 ? 10.617 -1.761 -10.289 1 92.88 147 ASP B C 1
ATOM 2729 O O . ASP B 1 147 ? 11.602 -2.387 -10.688 1 92.88 147 ASP B O 1
ATOM 2733 N N . LEU B 1 148 ? 10.203 -1.824 -9.102 1 93 148 LEU B N 1
ATOM 2734 C CA . LEU B 1 148 ? 10.797 -2.738 -8.125 1 93 148 LEU B CA 1
ATOM 2735 C C . LEU B 1 148 ? 10.719 -4.18 -8.617 1 93 148 LEU B C 1
ATOM 2737 O O . LEU B 1 148 ? 11.711 -4.91 -8.578 1 93 148 LEU B O 1
ATOM 2741 N N . LEU B 1 149 ? 9.562 -4.555 -9.094 1 97.62 149 LEU B N 1
ATOM 2742 C CA . LEU B 1 149 ? 9.344 -5.938 -9.508 1 97.62 149 LEU B CA 1
ATOM 2743 C C . LEU B 1 149 ? 10.117 -6.262 -10.781 1 97.62 149 LEU B C 1
ATOM 2745 O O . LEU B 1 149 ? 10.578 -7.391 -10.961 1 97.62 149 LEU B O 1
ATOM 2749 N N . TRP B 1 150 ? 10.297 -5.301 -11.641 1 97.88 150 TRP B N 1
ATOM 2750 C CA . TRP B 1 150 ? 11.164 -5.477 -12.797 1 97.88 150 TRP B CA 1
ATOM 2751 C C . TRP B 1 150 ? 12.602 -5.742 -12.359 1 97.88 150 TRP B C 1
ATOM 2753 O O . TRP B 1 150 ? 13.25 -6.664 -12.867 1 97.88 150 TRP B O 1
ATOM 2763 N N . LYS B 1 151 ? 13.055 -4.953 -11.461 1 97.44 151 LYS B N 1
ATOM 2764 C CA . LYS B 1 151 ? 14.422 -5.086 -10.984 1 97.44 151 LYS B CA 1
ATOM 2765 C C . LYS B 1 151 ? 14.633 -6.434 -10.289 1 97.44 151 LYS B C 1
ATOM 2767 O O . LYS B 1 151 ? 15.68 -7.062 -10.453 1 97.44 151 LYS B O 1
ATOM 2772 N N . LEU B 1 152 ? 13.68 -6.855 -9.516 1 97.94 152 LEU B N 1
ATOM 2773 C CA . LEU B 1 152 ? 13.836 -8.047 -8.688 1 97.94 152 LEU B CA 1
ATOM 2774 C C . LEU B 1 152 ? 13.664 -9.312 -9.516 1 97.94 152 LEU B C 1
ATOM 2776 O O . LEU B 1 152 ? 14.422 -10.273 -9.352 1 97.94 152 LEU B O 1
ATOM 2780 N N . LEU B 1 153 ? 12.648 -9.328 -10.438 1 98.56 153 LEU B N 1
ATOM 2781 C CA . LEU B 1 153 ? 12.258 -10.586 -11.07 1 98.56 153 LEU B CA 1
ATOM 2782 C C . LEU B 1 153 ? 11.914 -10.359 -12.539 1 98.56 153 LEU B C 1
ATOM 2784 O O . LEU B 1 153 ? 11.328 -11.234 -13.18 1 98.56 153 LEU B O 1
ATOM 2788 N N . GLU B 1 154 ? 12.195 -9.172 -13.039 1 98.12 154 GLU B N 1
ATOM 2789 C CA . GLU B 1 154 ? 11.953 -8.805 -14.43 1 98.12 154 GLU B CA 1
ATOM 2790 C C . GLU B 1 154 ? 10.484 -8.969 -14.805 1 98.12 154 GLU B C 1
ATOM 2792 O O . GLU B 1 154 ? 10.164 -9.484 -15.875 1 98.12 154 GLU B O 1
ATOM 2797 N N . MET B 1 155 ? 9.648 -8.609 -13.883 1 98.62 155 MET B N 1
ATOM 2798 C CA . MET B 1 155 ? 8.219 -8.742 -14.117 1 98.62 155 MET B CA 1
ATOM 2799 C C . MET B 1 155 ? 7.605 -7.422 -14.555 1 98.62 155 MET B C 1
ATOM 2801 O O . MET B 1 155 ? 8.062 -6.352 -14.141 1 98.62 155 MET B O 1
ATOM 2805 N N . THR B 1 156 ? 6.559 -7.543 -15.367 1 98.25 156 THR B N 1
ATOM 2806 C CA . THR B 1 156 ? 5.773 -6.391 -15.797 1 98.25 156 THR B CA 1
ATOM 2807 C C . THR B 1 156 ? 4.285 -6.645 -15.586 1 98.25 156 THR B C 1
ATOM 2809 O O . THR B 1 156 ? 3.84 -7.793 -15.578 1 98.25 156 THR B O 1
ATOM 2812 N N . ALA B 1 157 ? 3.527 -5.578 -15.414 1 97.75 157 ALA B N 1
ATOM 2813 C CA . ALA B 1 157 ? 2.094 -5.684 -15.156 1 97.75 157 ALA B CA 1
ATOM 2814 C C . ALA B 1 157 ? 1.363 -6.281 -16.359 1 97.75 157 ALA B C 1
ATOM 2816 O O . ALA B 1 157 ? 1.775 -6.082 -17.5 1 97.75 157 ALA B O 1
ATOM 2817 N N . VAL B 1 158 ? 0.28 -6.957 -16.031 1 98.31 158 VAL B N 1
ATOM 2818 C CA . VAL B 1 158 ? -0.527 -7.555 -17.094 1 98.31 158 VAL B CA 1
ATOM 2819 C C . VAL B 1 158 ? -1.92 -6.93 -17.094 1 98.31 158 VAL B C 1
ATOM 2821 O O . VAL B 1 158 ? -2.309 -6.258 -16.141 1 98.31 158 VAL B O 1
ATOM 2824 N N . PRO B 1 159 ? -2.699 -7.133 -18.141 1 96.88 159 PRO B N 1
ATOM 2825 C CA . PRO B 1 159 ? -4.012 -6.488 -18.25 1 96.88 159 PRO B CA 1
ATOM 2826 C C . PRO B 1 159 ? -5.004 -6.992 -17.203 1 96.88 159 PRO B C 1
ATOM 2828 O O . PRO B 1 159 ? -5.75 -6.199 -16.625 1 96.88 159 PRO B O 1
ATOM 2831 N N . PHE B 1 160 ? -5.059 -8.227 -16.938 1 97.94 160 PHE B N 1
ATOM 2832 C CA . PHE B 1 160 ? -5.992 -8.766 -15.961 1 97.94 160 PHE B CA 1
ATOM 2833 C C . PHE B 1 160 ? -5.598 -8.359 -14.547 1 97.94 160 PHE B C 1
ATOM 2835 O O . PHE B 1 160 ? -4.566 -8.797 -14.031 1 97.94 160 PHE B O 1
ATOM 2842 N N . GLN B 1 161 ? -6.457 -7.633 -13.898 1 96.12 161 GLN B N 1
ATOM 2843 C CA . GLN B 1 161 ? -6.23 -7.211 -12.516 1 96.12 161 GLN B CA 1
ATOM 2844 C C . GLN B 1 161 ? -7.016 -8.078 -11.539 1 96.12 161 GLN B C 1
ATOM 2846 O O . GLN B 1 161 ? -8.164 -8.438 -11.805 1 96.12 161 GLN B O 1
ATOM 2851 N N . PRO B 1 162 ? -6.355 -8.383 -10.453 1 96.25 162 PRO B N 1
ATOM 2852 C CA . PRO B 1 162 ? -7.086 -9.203 -9.492 1 96.25 162 PRO B CA 1
ATOM 2853 C C . PRO B 1 162 ? -8.164 -8.422 -8.742 1 96.25 162 PRO B C 1
ATOM 2855 O O . PRO B 1 162 ? -7.996 -7.227 -8.484 1 96.25 162 PRO B O 1
ATOM 2858 N N . SER B 1 163 ? -9.211 -9.086 -8.508 1 92.12 163 SER B N 1
ATOM 2859 C CA . SER B 1 163 ? -10.242 -8.633 -7.582 1 92.12 163 SER B CA 1
ATOM 2860 C C . SER B 1 163 ? -10.062 -9.266 -6.207 1 92.12 163 SER B C 1
ATOM 2862 O O . SER B 1 163 ? -10.008 -10.492 -6.086 1 92.12 163 SER B O 1
ATOM 2864 N N . ILE B 1 164 ? -9.836 -8.453 -5.195 1 88.75 164 ILE B N 1
ATOM 2865 C CA . ILE B 1 164 ? -9.758 -8.859 -3.797 1 88.75 164 ILE B CA 1
ATOM 2866 C C . ILE B 1 164 ? -10.875 -8.188 -3 1 88.75 164 ILE B C 1
ATOM 2868 O O . ILE B 1 164 ? -10.648 -7.164 -2.348 1 88.75 164 ILE B O 1
ATOM 2872 N N . PRO B 1 165 ? -11.992 -8.805 -2.984 1 81.56 165 PRO B N 1
ATOM 2873 C CA . PRO B 1 165 ? -13.234 -8.125 -2.617 1 81.56 165 PRO B CA 1
ATOM 2874 C C . PRO B 1 165 ? -13.195 -7.531 -1.21 1 81.56 165 PRO B C 1
ATOM 2876 O O . PRO B 1 165 ? -13.797 -6.488 -0.955 1 81.56 165 PRO B O 1
ATOM 2879 N N . ASN B 1 166 ? -12.539 -8.117 -0.301 1 77.38 166 ASN B N 1
ATOM 2880 C CA . ASN B 1 166 ? -12.617 -7.707 1.098 1 77.38 166 ASN B CA 1
ATOM 2881 C C . ASN B 1 166 ? -11.352 -6.98 1.538 1 77.38 166 ASN B C 1
ATOM 2883 O O . ASN B 1 166 ? -11.133 -6.766 2.732 1 77.38 166 ASN B O 1
ATOM 2887 N N . LEU B 1 167 ? -10.547 -6.699 0.58 1 76.62 167 LEU B N 1
ATOM 2888 C CA . LEU B 1 167 ? -9.289 -6.055 0.935 1 76.62 167 LEU B CA 1
ATOM 2889 C C . LEU B 1 167 ? -9.531 -4.66 1.496 1 76.62 167 LEU B C 1
ATOM 2891 O O . LEU B 1 167 ? -10.188 -3.836 0.859 1 76.62 167 LEU B O 1
ATOM 2895 N N . VAL B 1 168 ? -9.203 -4.465 2.783 1 65.88 168 VAL B N 1
ATOM 2896 C CA . VAL B 1 168 ? -9.266 -3.158 3.432 1 65.88 168 VAL B CA 1
ATOM 2897 C C . VAL B 1 168 ? -7.855 -2.639 3.695 1 65.88 168 VAL B C 1
ATOM 2899 O O . VAL B 1 168 ? -7.016 -3.354 4.25 1 65.88 168 VAL B O 1
ATOM 2902 N N . TYR B 1 169 ? -7.477 -1.562 3.062 1 71.69 169 TYR B N 1
ATOM 2903 C CA . TYR B 1 169 ? -6.215 -0.939 3.453 1 71.69 169 TYR B CA 1
ATOM 2904 C C . TYR B 1 169 ? -6.445 0.145 4.5 1 71.69 169 TYR B C 1
ATOM 2906 O O . TYR B 1 169 ? -7.246 1.059 4.289 1 71.69 169 TYR B O 1
ATOM 2914 N N . GLN B 1 170 ? -5.961 -0.147 5.664 1 81.19 170 GLN B N 1
ATOM 2915 C CA . GLN B 1 170 ? -6.035 0.844 6.73 1 81.19 170 GLN B CA 1
ATOM 2916 C C . GLN B 1 170 ? -4.723 1.61 6.859 1 81.19 170 GLN B C 1
ATOM 2918 O O . GLN B 1 170 ? -3.65 1.007 6.961 1 81.19 170 GLN B O 1
ATOM 2923 N N . TYR B 1 171 ? -4.832 2.857 6.793 1 91.56 171 TYR B N 1
ATOM 2924 C CA . TYR B 1 171 ? -3.684 3.736 6.984 1 91.56 171 TYR B CA 1
ATOM 2925 C C . TYR B 1 171 ? -3.52 4.105 8.453 1 91.56 171 TYR B C 1
ATOM 2927 O O . TYR B 1 171 ? -4.457 3.969 9.242 1 91.56 171 TYR B O 1
ATOM 2935 N N . ASP B 1 172 ? -2.295 4.438 8.766 1 95.38 172 ASP B N 1
ATOM 2936 C CA . ASP B 1 172 ? -1.973 5.031 10.062 1 95.38 172 ASP B CA 1
ATOM 2937 C C . ASP B 1 172 ? -1.442 6.453 9.898 1 95.38 172 ASP B C 1
ATOM 2939 O O . ASP B 1 172 ? -0.923 6.809 8.836 1 95.38 172 ASP B O 1
ATOM 2943 N N . PHE B 1 173 ? -1.635 7.266 10.953 1 98.25 173 PHE B N 1
ATOM 2944 C CA . PHE B 1 173 ? -0.843 8.484 11.117 1 98.25 173 PHE B CA 1
ATOM 2945 C C . PHE B 1 173 ? 0.439 8.195 11.891 1 98.25 173 PHE B C 1
ATOM 2947 O O . PHE B 1 173 ? 0.457 7.34 12.773 1 98.25 173 PHE B O 1
ATOM 2954 N N . PHE B 1 174 ? 1.476 8.859 11.523 1 98.69 174 PHE B N 1
ATOM 2955 C CA . PHE B 1 174 ? 2.781 8.797 12.164 1 98.69 174 PHE B CA 1
ATOM 2956 C C . PHE B 1 174 ? 3.26 10.188 12.555 1 98.69 174 PHE B C 1
ATOM 2958 O O . PHE B 1 174 ? 3.062 11.156 11.812 1 98.69 174 PHE B O 1
ATOM 2965 N N . THR B 1 175 ? 3.877 10.328 13.734 1 98.81 175 THR B N 1
ATOM 2966 C CA . THR B 1 175 ? 4.438 11.609 14.156 1 98.81 175 THR B CA 1
ATOM 2967 C C . THR B 1 175 ? 5.809 11.414 14.797 1 98.81 175 THR B C 1
ATOM 2969 O O . THR B 1 175 ? 6.191 10.289 15.125 1 98.81 175 THR B O 1
ATOM 2972 N N . ASN B 1 176 ? 6.609 12.523 14.938 1 98.62 176 ASN B N 1
ATOM 2973 C CA . ASN B 1 176 ? 7.922 12.461 15.578 1 98.62 176 ASN B CA 1
ATOM 2974 C C . ASN B 1 176 ? 7.926 13.188 16.922 1 98.62 176 ASN B C 1
ATOM 2976 O O . ASN B 1 176 ? 8.977 13.633 17.391 1 98.62 176 ASN B O 1
ATOM 2980 N N . TYR B 1 177 ? 6.828 13.414 17.5 1 98.19 177 TYR B N 1
ATOM 2981 C CA . TYR B 1 177 ? 6.707 14.148 18.766 1 98.19 177 TYR B CA 1
ATOM 2982 C C . TYR B 1 177 ? 5.785 13.414 19.734 1 98.19 177 TYR B C 1
ATOM 2984 O O . TYR B 1 177 ? 5.062 12.5 19.344 1 98.19 177 TYR B O 1
ATOM 2992 N N . VAL B 1 178 ? 5.781 13.828 20.984 1 95.19 178 VAL B N 1
ATOM 2993 C CA . VAL B 1 178 ? 4.922 13.258 22.016 1 95.19 178 VAL B CA 1
ATOM 2994 C C . VAL B 1 178 ? 3.496 13.773 21.844 1 95.19 178 VAL B C 1
ATOM 2996 O O . VAL B 1 178 ? 3.277 14.977 21.703 1 95.19 178 VAL B O 1
ATOM 2999 N N . LEU B 1 179 ? 2.564 12.836 21.906 1 95.31 179 LEU B N 1
ATOM 3000 C CA . LEU B 1 179 ? 1.17 13.18 21.656 1 95.31 179 LEU B CA 1
ATOM 3001 C C . LEU B 1 179 ? 0.543 13.828 22.891 1 95.31 179 LEU B C 1
ATOM 3003 O O . LEU B 1 179 ? 0.625 13.289 24 1 95.31 179 LEU B O 1
ATOM 3007 N N . GLU B 1 180 ? -0.021 14.953 22.672 1 94.31 180 GLU B N 1
ATOM 3008 C CA . GLU B 1 180 ? -0.796 15.617 23.703 1 94.31 180 GLU B CA 1
ATOM 3009 C C . GLU B 1 180 ? -2.174 16.031 23.188 1 94.31 180 GLU B C 1
ATOM 3011 O O . GLU B 1 180 ? -3.002 16.531 23.953 1 94.31 180 GLU B O 1
ATOM 3016 N N . GLY B 1 181 ? -2.367 15.789 21.969 1 96.94 181 GLY B N 1
ATOM 3017 C CA . GLY B 1 181 ? -3.598 16.203 21.312 1 96.94 181 GLY B CA 1
ATOM 3018 C C . GLY B 1 181 ? -4.488 15.031 20.922 1 96.94 181 GLY B C 1
ATOM 3019 O O . GLY B 1 181 ? -4.391 13.953 21.5 1 96.94 181 GLY B O 1
ATOM 3020 N N . PRO B 1 182 ? -5.426 15.234 20.031 1 97.81 182 PRO B N 1
ATOM 3021 C CA . PRO B 1 182 ? -6.48 14.281 19.703 1 97.81 182 PRO B CA 1
ATOM 3022 C C . PRO B 1 182 ? -5.938 13 19.062 1 97.81 182 PRO B C 1
ATOM 3024 O O . PRO B 1 182 ? -6.625 11.977 19.047 1 97.81 182 PRO B O 1
ATOM 3027 N N . PHE B 1 183 ? -4.773 13.039 18.562 1 98.06 183 PHE B N 1
ATOM 3028 C CA . PHE B 1 183 ? -4.203 11.852 17.938 1 98.06 183 PHE B CA 1
ATOM 3029 C C . PHE B 1 183 ? -4.027 10.727 18.953 1 98.06 183 PHE B C 1
ATOM 3031 O O . PHE B 1 183 ? -3.799 9.578 18.562 1 98.06 183 PHE B O 1
ATOM 3038 N N . ARG B 1 184 ? -4.129 11.008 20.234 1 97.44 184 ARG B N 1
ATOM 3039 C CA . ARG B 1 184 ? -3.959 10.008 21.281 1 97.44 184 ARG B CA 1
ATOM 3040 C C . ARG B 1 184 ? -5.176 9.094 21.375 1 97.44 184 ARG B C 1
ATOM 3042 O O . ARG B 1 184 ? -5.133 8.055 22.031 1 97.44 184 ARG B O 1
ATOM 3049 N N . HIS B 1 185 ? -6.238 9.445 20.734 1 96.69 185 HIS B N 1
ATOM 3050 C CA . HIS B 1 185 ? -7.488 8.703 20.844 1 96.69 185 HIS B CA 1
ATOM 3051 C C . HIS B 1 185 ? -7.734 7.836 19.625 1 96.69 185 HIS B C 1
ATOM 3053 O O . HIS B 1 185 ? -7.266 8.156 18.531 1 96.69 185 HIS B O 1
ATOM 3059 N N . ILE B 1 186 ? -8.531 6.816 19.859 1 95.31 186 ILE B N 1
ATOM 3060 C CA . ILE B 1 186 ? -8.906 5.922 18.766 1 95.31 186 ILE B CA 1
ATOM 3061 C C . ILE B 1 186 ? -9.977 6.578 17.906 1 95.31 186 ILE B C 1
ATOM 3063 O O . ILE B 1 186 ? -10.906 7.203 18.422 1 95.31 186 ILE B O 1
ATOM 3067 N N . ASN B 1 187 ? -9.836 6.477 16.609 1 94.75 187 ASN B N 1
ATOM 3068 C CA . ASN B 1 187 ? -10.859 6.93 15.672 1 94.75 187 ASN B CA 1
ATOM 3069 C C . ASN B 1 187 ? -12.016 5.941 15.586 1 94.75 187 ASN B C 1
ATOM 3071 O O . ASN B 1 187 ? -11.852 4.82 15.109 1 94.75 187 ASN B O 1
ATOM 3075 N N . SER B 1 188 ? -13.156 6.301 15.883 1 91.5 188 SER B N 1
ATOM 3076 C CA . SER B 1 188 ? -14.312 5.414 15.938 1 91.5 188 SER B CA 1
ATOM 3077 C C . SER B 1 188 ? -14.805 5.062 14.539 1 91.5 188 SER B C 1
ATOM 3079 O O . SER B 1 188 ? -15.57 4.113 14.367 1 91.5 188 SER B O 1
ATOM 3081 N N . GLU B 1 189 ? -14.414 5.844 13.555 1 88.94 189 GLU B N 1
ATOM 3082 C CA . GLU B 1 189 ? -14.828 5.582 12.18 1 88.94 189 GLU B CA 1
ATOM 3083 C C . GLU B 1 189 ? -14.188 4.309 11.641 1 88.94 189 GLU B C 1
ATOM 3085 O O . GLU B 1 189 ? -14.617 3.777 10.609 1 88.94 189 GLU B O 1
ATOM 3090 N N . VAL B 1 190 ? -13.102 4.02 12.281 1 83.44 190 VAL B N 1
ATOM 3091 C CA . VAL B 1 190 ? -12.281 2.945 11.727 1 83.44 190 VAL B CA 1
ATOM 3092 C C . VAL B 1 190 ? -12.352 1.722 12.633 1 83.44 190 VAL B C 1
ATOM 3094 O O . VAL B 1 190 ? -12.422 1.855 13.859 1 83.44 190 VAL B O 1
#

Organism: Perkinsus marinus (strain ATCC 50983 / TXsc) (NCBI:txid423536)